Protein AF-A0A7C4BH43-F1 (afdb_monomer)

Radius of gyration: 22.92 Å; Cα contacts (8 Å, |Δi|>4): 529; chains: 1; bounding box: 62×48×66 Å

pLDDT: mean 89.09, std 9.07, range [38.41, 98.44]

Structure (mmCIF, N/CA/C/O backbone):
data_AF-A0A7C4BH43-F1
#
_entry.id   AF-A0A7C4BH43-F1
#
loop_
_atom_site.group_PDB
_atom_site.id
_atom_site.type_symbol
_atom_site.label_atom_id
_atom_site.label_alt_id
_atom_site.label_comp_id
_atom_site.label_asym_id
_atom_site.label_entity_id
_atom_site.label_seq_id
_atom_site.pdbx_PDB_ins_code
_atom_site.Cartn_x
_atom_site.Cartn_y
_atom_site.Cartn_z
_atom_site.occupancy
_atom_site.B_iso_or_equiv
_atom_site.auth_seq_id
_atom_site.auth_comp_id
_atom_site.auth_asym_id
_atom_site.auth_atom_id
_atom_site.pdbx_PDB_model_num
ATOM 1 N N . MET A 1 1 ? 9.074 -9.111 23.668 1.00 59.91 1 MET A N 1
ATOM 2 C CA . MET A 1 1 ? 8.138 -8.086 23.160 1.00 59.91 1 MET A CA 1
ATOM 3 C C . MET A 1 1 ? 8.923 -6.795 23.088 1.00 59.91 1 MET A C 1
ATOM 5 O O . MET A 1 1 ? 9.482 -6.409 24.108 1.00 59.91 1 MET A O 1
ATOM 9 N N . GLY A 1 2 ? 9.066 -6.213 21.897 1.00 84.12 2 GLY A N 1
ATOM 10 C CA . GLY A 1 2 ? 9.765 -4.934 21.728 1.00 84.12 2 GLY A CA 1
ATOM 11 C C . GLY A 1 2 ? 8.942 -3.760 22.270 1.00 84.12 2 GLY A C 1
ATOM 12 O O . GLY A 1 2 ? 7.747 -3.907 22.528 1.00 84.12 2 GLY A O 1
ATOM 13 N N . GLY A 1 3 ? 9.557 -2.582 22.416 1.00 88.56 3 GLY A N 1
ATOM 14 C CA . GLY A 1 3 ? 8.858 -1.373 22.879 1.00 88.56 3 GLY A CA 1
ATOM 15 C C . GLY A 1 3 ? 7.652 -0.996 22.005 1.00 88.56 3 GLY A C 1
ATOM 16 O O . GLY A 1 3 ? 6.616 -0.584 22.524 1.00 88.56 3 GLY A O 1
ATOM 17 N N . LEU A 1 4 ? 7.738 -1.231 20.689 1.00 90.69 4 LEU A N 1
ATOM 18 C CA . LEU A 1 4 ? 6.632 -0.991 19.755 1.00 90.69 4 LEU A CA 1
ATOM 19 C C . LEU A 1 4 ? 5.439 -1.932 19.979 1.00 90.69 4 LEU A C 1
ATOM 21 O O . LEU A 1 4 ? 4.297 -1.485 19.902 1.00 90.69 4 LEU A O 1
ATOM 25 N N . ASP A 1 5 ? 5.675 -3.204 20.320 1.00 91.19 5 ASP A N 1
ATOM 26 C CA . ASP A 1 5 ? 4.595 -4.151 20.640 1.00 91.19 5 ASP A CA 1
ATOM 27 C C . ASP A 1 5 ? 3.803 -3.681 21.872 1.00 91.19 5 ASP A C 1
ATOM 29 O O . ASP A 1 5 ? 2.575 -3.769 21.882 1.00 91.19 5 ASP A O 1
ATOM 33 N N . PHE A 1 6 ? 4.488 -3.142 22.891 1.00 93.25 6 PHE A N 1
ATOM 34 C CA . PHE A 1 6 ? 3.834 -2.568 24.072 1.00 93.25 6 PHE A CA 1
ATOM 35 C C . PHE A 1 6 ? 3.009 -1.329 23.730 1.00 93.25 6 PHE A C 1
ATOM 37 O O . PHE A 1 6 ? 1.886 -1.205 24.214 1.00 93.25 6 PHE A O 1
ATOM 44 N N . ALA A 1 7 ? 3.522 -0.441 22.876 1.00 93.69 7 ALA A N 1
ATOM 45 C CA . ALA A 1 7 ? 2.773 0.731 22.429 1.00 93.69 7 ALA A CA 1
ATOM 46 C C . ALA A 1 7 ? 1.496 0.329 21.668 1.00 93.69 7 ALA A C 1
ATOM 48 O O . ALA A 1 7 ? 0.417 0.849 21.947 1.00 93.69 7 ALA A O 1
ATOM 49 N N . ILE A 1 8 ? 1.595 -0.645 20.758 1.00 93.81 8 ILE A N 1
ATOM 50 C CA . ILE A 1 8 ? 0.455 -1.142 19.974 1.00 93.81 8 ILE A CA 1
ATOM 51 C C . ILE A 1 8 ? -0.574 -1.831 20.878 1.00 93.81 8 ILE A C 1
ATOM 53 O O . ILE A 1 8 ? -1.766 -1.538 20.783 1.00 93.81 8 ILE A O 1
ATOM 57 N N . ALA A 1 9 ? -0.126 -2.704 21.786 1.00 94.81 9 ALA A N 1
ATOM 58 C CA . ALA A 1 9 ? -1.002 -3.345 22.764 1.00 94.81 9 ALA A CA 1
ATOM 59 C C . ALA A 1 9 ? -1.672 -2.314 23.686 1.00 94.81 9 ALA A C 1
ATOM 61 O O . ALA A 1 9 ? -2.867 -2.412 23.955 1.00 94.81 9 ALA A O 1
ATOM 62 N N . GLY A 1 10 ? -0.927 -1.294 24.118 1.00 95.75 10 GLY A N 1
ATOM 63 C CA . GLY A 1 10 ? -1.437 -0.193 24.929 1.00 95.75 10 GLY A CA 1
ATOM 64 C C . GLY A 1 10 ? -2.546 0.587 24.224 1.00 95.75 10 GLY A C 1
ATOM 65 O O . GLY A 1 10 ? -3.597 0.806 24.819 1.00 95.75 10 GLY A O 1
ATOM 66 N N . ILE A 1 11 ? -2.369 0.938 22.945 1.00 94.94 11 ILE A N 1
ATOM 67 C CA . ILE A 1 11 ? -3.416 1.604 22.149 1.00 94.94 11 ILE A CA 1
ATOM 68 C C . ILE A 1 11 ? -4.640 0.706 21.973 1.00 94.94 11 ILE A C 1
ATOM 70 O O . ILE A 1 11 ? -5.772 1.174 22.097 1.00 94.94 11 ILE A O 1
ATOM 74 N N . PHE A 1 12 ? -4.431 -0.584 21.713 1.00 96.19 12 PHE A N 1
ATOM 75 C CA . PHE A 1 12 ? -5.530 -1.534 21.598 1.00 96.19 12 PHE A CA 1
ATOM 76 C C . PHE A 1 12 ? -6.354 -1.604 22.896 1.00 96.19 12 PHE A C 1
ATOM 78 O O . PHE A 1 12 ? -7.575 -1.445 22.861 1.00 96.19 12 PHE A O 1
ATOM 85 N N . LEU A 1 13 ? -5.690 -1.755 24.048 1.00 96.19 13 LEU A N 1
ATOM 86 C CA . LEU A 1 13 ? -6.336 -1.777 25.364 1.00 96.19 13 LEU A CA 1
ATOM 87 C C . LEU A 1 13 ? -7.002 -0.439 25.709 1.00 96.19 13 LEU A C 1
ATOM 89 O O . LEU A 1 13 ? -8.089 -0.430 26.287 1.00 96.19 13 LEU A O 1
ATOM 93 N N . ALA A 1 14 ? -6.400 0.686 25.315 1.00 94.50 14 ALA A N 1
ATOM 94 C CA . ALA A 1 14 ? -7.006 2.004 25.465 1.00 94.50 14 ALA A CA 1
ATOM 95 C C . ALA A 1 14 ? -8.319 2.109 24.675 1.00 94.50 14 ALA A C 1
ATOM 97 O O . ALA A 1 14 ? -9.293 2.639 25.201 1.00 94.50 14 ALA A O 1
ATOM 98 N N . GLY A 1 15 ? -8.392 1.537 23.467 1.00 93.94 15 GLY A N 1
ATOM 99 C CA . GLY A 1 15 ? -9.634 1.449 22.691 1.00 93.94 15 GLY A CA 1
ATOM 100 C C . GLY A 1 15 ? -10.751 0.712 23.437 1.00 93.94 15 GLY A C 1
ATOM 101 O O . GLY A 1 15 ? -11.881 1.199 23.499 1.00 93.94 15 GLY A O 1
ATOM 102 N N . ILE A 1 16 ? -10.425 -0.414 24.080 1.00 94.19 16 ILE A N 1
ATOM 103 C CA . ILE A 1 16 ? -11.374 -1.180 24.907 1.00 94.19 16 ILE A CA 1
ATOM 104 C C . ILE A 1 16 ? -11.831 -0.354 26.112 1.00 94.19 16 ILE A C 1
ATOM 106 O O . ILE A 1 16 ? -13.030 -0.248 26.369 1.00 94.19 16 ILE A O 1
ATOM 110 N N . LEU A 1 17 ? -10.888 0.265 26.830 1.00 94.44 17 LEU A N 1
ATOM 111 C CA . LEU A 1 17 ? -11.183 1.089 28.001 1.00 94.44 17 LEU A CA 1
ATOM 112 C C . LEU A 1 17 ? -12.058 2.296 27.637 1.00 94.44 17 LEU A C 1
ATOM 114 O O . LEU A 1 17 ? -13.040 2.578 28.325 1.00 94.44 17 LEU A O 1
ATOM 118 N N . CYS A 1 18 ? -11.755 2.976 26.528 1.00 90.50 18 CYS A N 1
ATOM 119 C CA . CYS A 1 18 ? -12.595 4.039 25.988 1.00 90.50 18 CYS A CA 1
ATOM 120 C C . CYS A 1 18 ? -14.004 3.524 25.676 1.00 90.50 18 CYS A C 1
ATOM 122 O O . CYS A 1 18 ? -14.974 4.186 26.040 1.00 90.50 18 CYS A O 1
ATOM 124 N N . GLY A 1 19 ? -14.129 2.332 25.087 1.00 90.56 19 GLY A N 1
ATOM 125 C CA . GLY A 1 19 ? -15.422 1.703 24.827 1.00 90.56 19 GLY A CA 1
ATOM 126 C C . GLY A 1 19 ? -16.246 1.456 26.096 1.00 90.56 19 GLY A C 1
ATOM 127 O O . GLY A 1 19 ? -17.428 1.799 26.153 1.00 90.56 19 GLY A O 1
ATOM 128 N N . VAL A 1 20 ? -15.608 0.956 27.161 1.00 90.00 20 VAL A N 1
ATOM 129 C CA . VAL A 1 20 ? -16.242 0.763 28.481 1.00 90.00 20 VAL A CA 1
ATOM 130 C C . VAL A 1 20 ? -16.726 2.092 29.070 1.00 90.00 20 VAL A C 1
ATOM 132 O O . VAL A 1 20 ? -17.839 2.173 29.591 1.00 90.00 20 VAL A O 1
ATOM 135 N N . ILE A 1 21 ? -15.899 3.140 28.997 1.00 89.50 21 ILE A N 1
ATOM 136 C CA . ILE A 1 21 ? -16.206 4.458 29.575 1.00 89.50 21 ILE A CA 1
ATOM 137 C C . ILE A 1 21 ? -17.318 5.162 28.789 1.00 89.50 21 ILE A C 1
ATOM 139 O O . ILE A 1 21 ? -18.159 5.848 29.379 1.00 89.50 21 ILE A O 1
ATOM 143 N N . ARG A 1 22 ? -17.327 5.032 27.459 1.00 85.75 22 ARG A N 1
ATOM 144 C CA . ARG A 1 22 ? -18.231 5.787 26.579 1.00 85.75 22 ARG A CA 1
ATOM 145 C C . ARG A 1 22 ? -19.566 5.099 26.308 1.00 85.75 22 ARG A C 1
ATOM 147 O O . ARG A 1 22 ? -20.509 5.815 25.954 1.00 85.75 22 ARG A O 1
ATOM 154 N N . GLY A 1 23 ? -19.651 3.784 26.514 1.00 88.25 23 GLY A N 1
ATOM 155 C CA . GLY A 1 23 ? -20.832 2.972 26.208 1.00 88.25 23 GLY A CA 1
ATOM 156 C C . GLY A 1 23 ? -20.985 2.690 24.708 1.00 88.25 23 GLY A C 1
ATOM 157 O O . GLY A 1 23 ? -20.155 3.112 23.897 1.00 88.25 23 GLY A O 1
ATOM 158 N N . ILE A 1 24 ? -22.054 1.998 24.311 1.00 88.81 24 ILE A N 1
ATOM 159 C CA . ILE A 1 24 ? -22.327 1.584 22.925 1.00 88.81 24 ILE A CA 1
ATOM 160 C C . ILE A 1 24 ? -22.408 2.799 22.013 1.00 88.81 24 ILE A C 1
ATOM 162 O O . ILE A 1 24 ? -21.636 2.910 21.064 1.00 88.81 24 ILE A O 1
ATOM 166 N N . LEU A 1 25 ? -23.321 3.730 22.311 1.00 86.19 25 LEU A N 1
ATOM 167 C CA . LEU A 1 25 ? -23.598 4.876 21.441 1.00 86.19 25 LEU A CA 1
ATOM 168 C C . LEU A 1 25 ? -22.361 5.758 21.257 1.00 86.19 25 LEU A C 1
ATOM 170 O O . LEU A 1 25 ? -22.046 6.160 20.140 1.00 86.19 25 LEU A O 1
ATOM 174 N N . GLY A 1 26 ? -21.624 6.007 22.344 1.00 87.06 26 GLY A N 1
ATOM 175 C CA . GLY A 1 26 ? -20.375 6.763 22.282 1.00 87.06 26 GLY A CA 1
ATOM 176 C C . GLY A 1 26 ? -19.325 6.067 21.416 1.00 87.06 26 GLY A C 1
ATOM 177 O O . GLY A 1 26 ? -18.670 6.723 20.613 1.00 87.06 26 GLY A O 1
ATOM 178 N N . THR A 1 27 ? -19.216 4.741 21.514 1.00 89.94 27 THR A N 1
ATOM 179 C CA . THR A 1 27 ? -18.249 3.982 20.713 1.00 89.94 27 THR A CA 1
ATOM 180 C C . THR A 1 27 ? -18.651 3.898 19.241 1.00 89.94 27 THR A C 1
ATOM 182 O O . THR A 1 27 ? -17.791 3.999 18.372 1.00 89.94 27 THR A O 1
ATOM 185 N N . ILE A 1 28 ? -19.947 3.778 18.932 1.00 89.69 28 ILE A N 1
ATOM 186 C CA . ILE A 1 28 ? -20.448 3.857 17.550 1.00 89.69 28 ILE A CA 1
ATOM 187 C C . ILE A 1 28 ? -20.088 5.216 16.945 1.00 89.69 28 ILE A C 1
ATOM 189 O O . ILE A 1 28 ? -19.587 5.274 15.822 1.00 89.69 28 ILE A O 1
ATOM 193 N N . PHE A 1 29 ? -20.294 6.306 17.689 1.00 91.06 29 PHE A N 1
ATOM 194 C CA . PHE A 1 29 ? -19.906 7.640 17.236 1.00 91.06 29 PHE A CA 1
ATOM 195 C C . PHE A 1 29 ? -18.402 7.776 17.035 1.00 91.06 29 PHE A C 1
ATOM 197 O O . PHE A 1 29 ? -18.001 8.379 16.045 1.00 91.06 29 PHE A O 1
ATOM 204 N N . ASP A 1 30 ? -17.578 7.170 17.889 1.00 90.38 30 ASP A N 1
ATOM 205 C CA . ASP A 1 30 ? -16.127 7.153 17.692 1.00 90.38 30 ASP A CA 1
ATOM 206 C C . ASP A 1 30 ? -15.732 6.391 16.427 1.00 90.38 30 ASP A C 1
ATOM 208 O O . ASP A 1 30 ? -14.938 6.899 15.640 1.00 90.38 30 ASP A O 1
ATOM 212 N N . VAL A 1 31 ? -16.317 5.217 16.172 1.00 90.38 31 VAL A N 1
ATOM 213 C CA . VAL A 1 31 ? -16.055 4.455 14.941 1.00 90.38 31 VAL A CA 1
ATOM 214 C C . VAL A 1 31 ? -16.452 5.274 13.712 1.00 90.38 31 VAL A C 1
ATOM 216 O O . VAL A 1 31 ? -15.657 5.406 12.781 1.00 90.38 31 VAL A O 1
ATOM 219 N N . ILE A 1 32 ? -17.646 5.875 13.714 1.00 91.62 32 ILE A N 1
ATOM 220 C CA . ILE A 1 32 ? -18.106 6.739 12.618 1.00 91.62 32 ILE A CA 1
ATOM 221 C C . ILE A 1 32 ? -17.156 7.928 12.448 1.00 91.62 32 ILE A C 1
ATOM 223 O O . ILE A 1 32 ? -16.725 8.206 11.332 1.00 91.62 32 ILE A O 1
ATOM 227 N N . ALA A 1 33 ? -16.776 8.600 13.534 1.00 92.50 33 ALA A N 1
ATOM 228 C CA . ALA A 1 33 ? -15.876 9.745 13.495 1.00 92.50 33 ALA A CA 1
ATOM 229 C C . ALA A 1 33 ? -14.475 9.373 12.991 1.00 92.50 33 ALA A C 1
ATOM 231 O O . ALA A 1 33 ? -13.890 10.140 12.228 1.00 92.50 33 ALA A O 1
ATOM 232 N N . ILE A 1 34 ? -13.943 8.202 13.356 1.00 91.12 34 ILE A N 1
ATOM 233 C CA . ILE A 1 34 ? -12.664 7.696 12.839 1.00 91.12 34 ILE A CA 1
ATOM 234 C C . ILE A 1 34 ? -12.767 7.461 11.335 1.00 91.12 34 ILE A C 1
ATOM 236 O O . ILE A 1 34 ? -11.896 7.916 10.596 1.00 91.12 34 ILE A O 1
ATOM 240 N N . LEU A 1 35 ? -13.826 6.788 10.874 1.00 89.44 35 LEU A N 1
ATOM 241 C CA . LEU A 1 35 ? -14.024 6.482 9.456 1.00 89.44 35 LEU A CA 1
ATOM 242 C C . LEU A 1 35 ? -14.232 7.755 8.623 1.00 89.44 35 LEU A C 1
ATOM 244 O O . LEU A 1 35 ? -13.562 7.938 7.606 1.00 89.44 35 LEU A O 1
ATOM 248 N N . CYS A 1 36 ? -15.109 8.659 9.068 1.00 92.00 36 CYS A N 1
ATOM 249 C CA . CYS A 1 36 ? -15.356 9.948 8.421 1.00 92.00 36 CYS A CA 1
ATOM 250 C C . CYS A 1 36 ? -14.115 10.843 8.453 1.00 92.00 36 CYS A C 1
ATOM 252 O O . CYS A 1 36 ? -13.764 11.437 7.434 1.00 92.00 36 CYS A O 1
ATOM 254 N N . GLY A 1 37 ? -13.421 10.904 9.591 1.00 92.00 37 GLY A N 1
ATOM 255 C CA . GLY A 1 37 ? -12.181 11.653 9.751 1.00 92.00 37 GLY A CA 1
ATOM 256 C C . GLY A 1 37 ? -11.088 11.138 8.823 1.00 92.00 37 GLY A C 1
ATOM 257 O O . GLY A 1 37 ? -10.438 11.935 8.156 1.00 92.00 37 GLY A O 1
ATOM 258 N N . LEU A 1 38 ? -10.909 9.817 8.723 1.00 88.69 38 LEU A N 1
ATOM 259 C CA . LEU A 1 38 ? -9.908 9.198 7.849 1.00 88.69 38 LEU A CA 1
ATOM 260 C C . LEU A 1 38 ? -10.237 9.434 6.370 1.00 88.69 38 LEU A C 1
ATOM 262 O O . LEU A 1 38 ? -9.358 9.814 5.594 1.00 88.69 38 LEU A O 1
ATOM 266 N N . ALA A 1 39 ? -11.505 9.258 5.987 1.00 88.38 39 ALA A N 1
ATOM 267 C CA . ALA A 1 39 ? -11.972 9.516 4.630 1.00 88.38 39 ALA A CA 1
ATOM 268 C C . ALA A 1 39 ? -11.773 10.986 4.239 1.00 88.38 39 ALA A C 1
ATOM 270 O O . ALA A 1 39 ? -11.193 11.259 3.194 1.00 88.38 39 ALA A O 1
ATOM 271 N N . ALA A 1 40 ? -12.186 11.935 5.082 1.00 91.94 40 ALA A N 1
ATOM 272 C CA . ALA A 1 40 ? -12.016 13.360 4.820 1.00 91.94 40 ALA A CA 1
ATOM 273 C C . ALA A 1 40 ? -10.532 13.773 4.818 1.00 91.94 40 ALA A C 1
ATOM 275 O O . ALA A 1 40 ? -10.089 14.483 3.912 1.00 91.94 40 ALA A O 1
ATOM 276 N N . ALA A 1 41 ? -9.732 13.269 5.764 1.00 91.12 41 ALA A N 1
ATOM 277 C CA . ALA A 1 41 ? -8.299 13.539 5.825 1.00 91.12 41 ALA A CA 1
ATOM 278 C C . ALA A 1 41 ? -7.570 13.076 4.564 1.00 91.12 41 ALA A C 1
ATOM 280 O O . ALA A 1 41 ? -6.701 13.804 4.097 1.00 91.12 41 ALA A O 1
ATOM 281 N N . ALA A 1 42 ? -7.962 11.941 3.968 1.00 87.38 42 ALA A N 1
ATOM 282 C CA . ALA A 1 42 ? -7.391 11.429 2.718 1.00 87.38 42 ALA A CA 1
ATOM 283 C C . ALA A 1 42 ? -7.528 12.396 1.524 1.00 87.38 42 ALA A C 1
ATOM 285 O O . ALA A 1 42 ? -6.741 12.316 0.581 1.00 87.38 42 ALA A O 1
ATOM 286 N N . PHE A 1 43 ? -8.478 13.334 1.564 1.00 89.12 43 PHE A N 1
ATOM 287 C CA . PHE A 1 43 ? -8.602 14.395 0.560 1.00 89.12 43 PHE A CA 1
ATOM 288 C C . PHE A 1 43 ? -7.941 15.699 1.018 1.00 89.12 43 PHE A C 1
ATOM 290 O O . PHE A 1 43 ? -7.203 16.321 0.254 1.00 89.12 43 PHE A O 1
ATOM 297 N N . VAL A 1 44 ? -8.177 16.100 2.271 1.00 93.12 44 VAL A N 1
ATOM 298 C CA . VAL A 1 44 ? -7.803 17.425 2.790 1.00 93.12 44 VAL A CA 1
ATOM 299 C C . VAL A 1 44 ? -6.292 17.582 2.982 1.00 93.12 44 VAL A C 1
ATOM 301 O O . VAL A 1 44 ? -5.765 18.663 2.720 1.00 93.12 44 VAL A O 1
ATOM 304 N N . TYR A 1 45 ? -5.568 16.522 3.365 1.00 91.88 45 TYR A N 1
ATOM 305 C CA . TYR A 1 45 ? -4.140 16.619 3.712 1.00 91.88 45 TYR A CA 1
ATOM 306 C C . TYR A 1 45 ? -3.244 17.121 2.568 1.00 91.88 45 TYR A C 1
ATOM 308 O O . TYR A 1 45 ? -2.178 17.687 2.809 1.00 91.88 45 TYR A O 1
ATOM 316 N N . ARG A 1 46 ? -3.677 16.954 1.311 1.00 89.81 46 ARG A N 1
ATOM 317 C CA . ARG A 1 46 ? -2.932 17.424 0.134 1.00 89.81 46 ARG A CA 1
ATOM 318 C C . ARG A 1 46 ? -2.849 18.946 0.062 1.00 89.81 46 ARG A C 1
ATOM 320 O O . ARG A 1 46 ? -1.889 19.462 -0.497 1.00 89.81 46 ARG A O 1
ATOM 327 N N . GLY A 1 47 ? -3.825 19.656 0.629 1.00 92.94 47 GLY A N 1
ATOM 328 C CA . GLY A 1 47 ? -3.848 21.118 0.690 1.00 92.94 47 GLY A CA 1
ATOM 329 C C . GLY A 1 47 ? -2.586 21.695 1.340 1.00 92.94 47 GLY A C 1
ATOM 330 O O . GLY A 1 47 ? -1.805 22.343 0.640 1.00 92.94 47 GLY A O 1
ATOM 331 N N . PRO A 1 48 ? -2.333 21.436 2.638 1.00 93.00 48 PRO A N 1
ATOM 332 C CA . PRO A 1 48 ? -1.129 21.925 3.300 1.00 93.00 48 PRO A CA 1
ATOM 333 C C . PRO A 1 48 ? 0.151 21.360 2.672 1.00 93.00 48 PRO A C 1
ATOM 335 O O . PRO A 1 48 ? 1.085 22.123 2.447 1.00 93.00 48 PRO A O 1
ATOM 338 N N . VAL A 1 49 ? 0.192 20.080 2.280 1.00 91.19 49 VAL A N 1
ATOM 339 C CA . VAL A 1 49 ? 1.366 19.502 1.592 1.00 91.19 49 VAL A CA 1
ATOM 340 C C . VAL A 1 49 ? 1.732 20.299 0.334 1.00 91.19 49 VAL A C 1
ATOM 342 O O . VAL A 1 49 ? 2.895 20.642 0.138 1.00 91.19 49 VAL A O 1
ATOM 345 N N . ASN A 1 50 ? 0.749 20.667 -0.491 1.00 92.44 50 ASN A N 1
ATOM 346 C CA . ASN A 1 50 ? 0.983 21.466 -1.694 1.00 92.44 50 ASN A CA 1
ATOM 347 C C . ASN A 1 50 ? 1.484 22.880 -1.382 1.00 92.44 50 ASN A C 1
ATOM 349 O O . ASN A 1 50 ? 2.271 23.424 -2.154 1.00 92.44 50 ASN A O 1
ATOM 353 N N . VAL A 1 51 ? 1.053 23.475 -0.266 1.00 94.19 51 VAL A N 1
ATOM 354 C CA . VAL A 1 51 ? 1.571 24.772 0.193 1.00 94.19 51 VAL A CA 1
ATOM 355 C C . VAL A 1 51 ? 3.047 24.645 0.567 1.00 94.19 51 VAL A C 1
ATOM 357 O O . VAL A 1 51 ? 3.855 25.411 0.057 1.00 94.19 51 VAL A O 1
ATOM 360 N N . PHE A 1 52 ? 3.423 23.649 1.371 1.00 93.50 52 PHE A N 1
ATOM 361 C CA . PHE A 1 52 ? 4.816 23.429 1.786 1.00 93.50 52 PHE A CA 1
ATOM 362 C C . PHE A 1 52 ? 5.742 23.031 0.630 1.00 93.50 52 PHE A C 1
ATOM 364 O O . PHE A 1 52 ? 6.882 23.494 0.573 1.00 93.50 52 PHE A O 1
ATOM 371 N N . ASN A 1 53 ? 5.235 22.270 -0.342 1.00 90.56 53 ASN A N 1
ATOM 372 C CA . ASN A 1 53 ? 5.984 21.935 -1.552 1.00 90.56 53 ASN A CA 1
ATOM 373 C C . ASN A 1 53 ? 6.406 23.191 -2.337 1.00 90.56 53 ASN A C 1
ATOM 375 O O . ASN A 1 53 ? 7.494 23.201 -2.909 1.00 90.56 53 ASN A O 1
ATOM 379 N N . LYS A 1 54 ? 5.609 24.275 -2.323 1.00 93.38 54 LYS A N 1
ATOM 380 C CA . LYS A 1 54 ? 5.999 25.560 -2.943 1.00 93.38 54 LYS A CA 1
ATOM 381 C C . LYS A 1 54 ? 7.202 26.216 -2.258 1.00 93.38 54 LYS A C 1
ATOM 383 O O . LYS A 1 54 ? 7.888 27.012 -2.886 1.00 93.38 54 LYS A O 1
ATOM 388 N N . PHE A 1 55 ? 7.480 25.861 -1.005 1.00 93.31 55 PHE A N 1
ATOM 389 C CA . PHE A 1 55 ? 8.649 26.312 -0.246 1.00 93.31 55 PHE A CA 1
ATOM 390 C C . PHE A 1 55 ? 9.828 25.328 -0.327 1.00 93.31 55 PHE A C 1
ATOM 392 O O . PHE A 1 55 ? 10.740 25.400 0.490 1.00 93.31 55 PHE A O 1
ATOM 399 N N . ASN A 1 56 ? 9.820 24.393 -1.286 1.00 92.19 56 ASN A N 1
ATOM 400 C CA . ASN A 1 56 ? 10.818 23.324 -1.437 1.00 92.19 56 ASN A CA 1
ATOM 401 C C . ASN A 1 56 ? 10.923 22.363 -0.237 1.00 92.19 56 ASN A C 1
ATOM 403 O O . ASN A 1 56 ? 11.869 21.578 -0.150 1.00 92.19 56 ASN A O 1
ATOM 407 N N . ILE A 1 57 ? 9.940 22.364 0.666 1.00 89.88 57 ILE A N 1
ATOM 408 C CA . ILE A 1 57 ? 9.847 21.391 1.755 1.00 89.88 57 ILE A CA 1
ATOM 409 C C . ILE A 1 57 ? 8.973 20.248 1.244 1.00 89.88 57 ILE A C 1
ATOM 411 O O . ILE A 1 57 ? 7.760 20.394 1.133 1.00 89.88 57 ILE A O 1
ATOM 415 N N . SER A 1 58 ? 9.594 19.120 0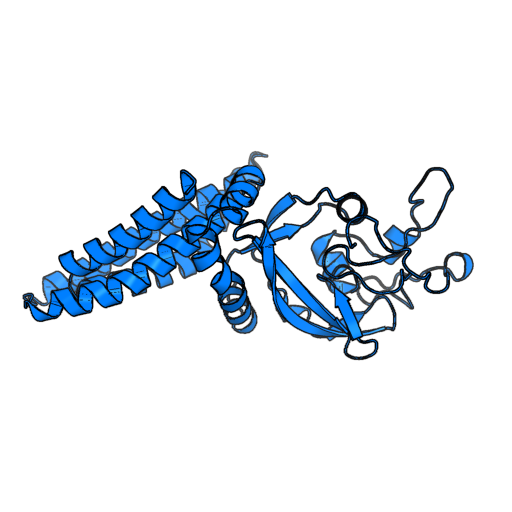.900 1.00 87.50 58 SER A N 1
ATOM 416 C CA . SER A 1 58 ? 8.904 17.942 0.364 1.00 87.50 58 SER A CA 1
ATOM 417 C C . SER A 1 58 ? 9.418 16.652 1.002 1.00 87.50 58 SER A C 1
ATOM 419 O O . SER A 1 58 ? 10.545 16.585 1.496 1.00 87.50 58 SER A O 1
ATOM 421 N N . GLY A 1 59 ? 8.591 15.606 0.997 1.00 83.38 59 GLY A N 1
ATOM 422 C CA . GLY A 1 59 ? 8.988 14.270 1.437 1.00 83.38 59 GLY A CA 1
ATOM 423 C C . GLY A 1 59 ? 7.886 13.505 2.161 1.00 83.38 59 GLY A C 1
ATOM 424 O O . GLY A 1 59 ? 6.936 14.085 2.682 1.00 83.38 59 GLY A O 1
ATOM 425 N N . THR A 1 60 ? 8.055 12.182 2.249 1.00 82.75 60 THR A N 1
ATOM 426 C CA . THR A 1 60 ? 7.083 11.269 2.875 1.00 82.75 60 THR A CA 1
ATOM 427 C C . THR A 1 60 ? 6.762 11.654 4.320 1.00 82.75 60 THR A C 1
ATOM 429 O O . THR A 1 60 ? 5.618 11.541 4.744 1.00 82.75 60 THR A O 1
ATOM 432 N N . GLY A 1 61 ? 7.752 12.142 5.078 1.00 84.44 61 GLY A N 1
ATOM 433 C CA . GLY A 1 61 ? 7.547 12.565 6.467 1.00 84.44 61 GLY A CA 1
ATOM 434 C C . GLY A 1 61 ? 6.573 13.739 6.594 1.00 84.44 61 GLY A C 1
ATOM 435 O O . GLY A 1 61 ? 5.700 13.714 7.457 1.00 84.44 61 GLY A O 1
ATOM 436 N N . LEU A 1 62 ? 6.666 14.722 5.692 1.00 88.38 62 LEU A N 1
ATOM 437 C CA . LEU A 1 62 ? 5.754 15.866 5.643 1.00 88.38 62 LEU A CA 1
ATOM 438 C C . LEU A 1 62 ? 4.326 15.421 5.299 1.00 88.38 62 LEU A C 1
ATOM 440 O O . LEU A 1 62 ? 3.373 15.864 5.937 1.00 88.38 62 LEU A O 1
ATOM 444 N N . GLU A 1 63 ? 4.177 14.531 4.314 1.00 88.25 63 GLU A N 1
ATOM 445 C CA . GLU A 1 63 ? 2.869 13.993 3.923 1.00 88.25 63 GLU A CA 1
ATOM 446 C C . GLU A 1 63 ? 2.188 13.250 5.072 1.00 88.25 63 GLU A C 1
ATOM 448 O O . GLU A 1 63 ? 1.013 13.484 5.348 1.00 88.25 63 GLU A O 1
ATOM 453 N N . VAL A 1 64 ? 2.936 12.390 5.769 1.00 86.75 64 VAL A N 1
ATOM 454 C CA . VAL A 1 64 ? 2.436 11.622 6.916 1.00 86.75 64 VAL A CA 1
ATOM 455 C C . VAL A 1 64 ? 2.072 12.546 8.073 1.00 86.75 64 VAL A C 1
ATOM 457 O O . VAL A 1 64 ? 1.006 12.384 8.663 1.00 86.75 64 VAL A O 1
ATOM 460 N N . PHE A 1 65 ? 2.915 13.539 8.369 1.00 89.88 65 PHE A N 1
ATOM 461 C CA . PHE A 1 65 ? 2.658 14.523 9.418 1.00 89.88 65 PHE A CA 1
ATOM 462 C C . PHE A 1 65 ? 1.347 15.283 9.177 1.00 89.88 65 PHE A C 1
ATOM 464 O O . PHE A 1 65 ? 0.478 15.308 10.050 1.00 89.88 65 PHE A O 1
ATOM 471 N N . TRP A 1 66 ? 1.160 15.851 7.982 1.00 92.81 66 TRP A N 1
ATOM 472 C CA . TRP A 1 66 ? -0.062 16.594 7.661 1.00 92.81 66 TRP A CA 1
ATOM 473 C C . TRP A 1 66 ? -1.289 15.696 7.551 1.00 92.81 66 TRP A C 1
ATOM 475 O O . TRP A 1 66 ? -2.367 16.097 7.986 1.00 92.81 66 TRP A O 1
ATOM 485 N N . PHE A 1 67 ? -1.142 14.476 7.028 1.00 90.19 67 PHE A N 1
ATOM 486 C CA . PHE A 1 67 ? -2.227 13.498 7.033 1.00 90.19 67 PHE A CA 1
ATOM 487 C C . PHE A 1 67 ? -2.700 13.197 8.458 1.00 90.19 67 PHE A C 1
ATOM 489 O O . PHE A 1 67 ? -3.900 13.260 8.726 1.00 90.19 67 PHE A O 1
ATOM 496 N N . LEU A 1 68 ? -1.767 12.945 9.381 1.00 89.12 68 LEU A N 1
ATOM 497 C CA . LEU A 1 68 ? -2.072 12.690 10.786 1.00 89.12 68 LEU A CA 1
ATOM 498 C C . LEU A 1 68 ? -2.742 13.879 11.464 1.00 89.12 68 LEU A C 1
ATOM 500 O O . LEU A 1 68 ? -3.744 13.704 12.154 1.00 89.12 68 LEU A O 1
ATOM 504 N N . LEU A 1 69 ? -2.212 15.083 11.250 1.00 92.19 69 LEU A N 1
ATOM 505 C CA . LEU A 1 69 ? -2.759 16.291 11.851 1.00 92.19 69 LEU A CA 1
ATOM 506 C C . LEU A 1 69 ? -4.186 16.565 11.354 1.00 92.19 69 LEU A C 1
ATOM 508 O O . LEU A 1 69 ? -5.077 16.821 12.163 1.00 92.19 69 LEU A O 1
ATOM 512 N N . CYS A 1 70 ? -4.427 16.450 10.042 1.00 93.31 70 CYS A N 1
ATOM 513 C CA . CYS A 1 70 ? -5.767 16.576 9.468 1.00 93.31 70 CYS A CA 1
ATOM 514 C C . CYS A 1 70 ? -6.714 15.493 9.995 1.00 93.31 70 CYS A C 1
ATOM 516 O O . CYS A 1 70 ? -7.848 15.803 10.351 1.00 93.31 70 CYS A O 1
ATOM 518 N N . TRP A 1 71 ? -6.262 14.238 10.066 1.00 92.50 71 TRP A N 1
ATOM 519 C CA . TRP A 1 71 ? -7.066 13.135 10.587 1.00 92.50 71 TRP A CA 1
ATOM 520 C C . TRP A 1 71 ? -7.466 13.352 12.044 1.00 92.50 71 TRP A C 1
ATOM 522 O O . TRP A 1 71 ? -8.651 13.258 12.351 1.00 92.50 71 TRP A O 1
ATOM 532 N N . LEU A 1 72 ? -6.520 13.712 12.917 1.00 91.06 72 LEU A N 1
ATOM 533 C CA . LEU A 1 72 ? -6.796 13.995 14.326 1.00 91.06 72 LEU A CA 1
ATOM 534 C C . LEU A 1 72 ? -7.763 15.174 14.481 1.00 91.06 72 LEU A C 1
ATOM 536 O O . LEU A 1 72 ? -8.752 15.056 15.202 1.00 91.06 72 LEU A O 1
ATOM 540 N N . ALA A 1 73 ? -7.524 16.282 13.773 1.00 93.56 73 ALA A N 1
ATOM 541 C CA . ALA A 1 73 ? -8.392 17.457 13.833 1.00 93.56 73 ALA A CA 1
ATOM 542 C C . ALA A 1 73 ? -9.831 17.136 13.390 1.00 93.56 73 ALA A C 1
ATOM 544 O O . ALA A 1 73 ? -10.790 17.502 14.071 1.00 93.56 73 ALA A O 1
ATOM 545 N N . LEU A 1 74 ? -9.988 16.406 12.282 1.00 94.31 74 LEU A N 1
ATOM 546 C CA . LEU A 1 74 ? -11.298 16.008 11.764 1.00 94.31 74 LEU A CA 1
ATOM 547 C C . LEU A 1 74 ? -11.978 14.975 12.665 1.00 94.31 74 LEU A C 1
ATOM 549 O O . LEU A 1 74 ? -13.174 15.092 12.914 1.00 94.31 74 LEU A O 1
ATOM 553 N N . TYR A 1 75 ? -11.231 14.006 13.199 1.00 92.69 75 TYR A N 1
ATOM 554 C CA . TYR A 1 75 ? -11.733 13.040 14.175 1.00 92.69 75 TYR A CA 1
ATOM 555 C C . TYR A 1 75 ? -12.311 13.747 15.407 1.00 92.69 75 TYR A C 1
ATOM 557 O O . TYR A 1 75 ? -13.479 13.536 15.733 1.00 92.69 75 TYR A O 1
ATOM 565 N N . PHE A 1 76 ? -11.549 14.640 16.050 1.00 91.62 76 PHE A N 1
ATOM 566 C CA . PHE A 1 76 ? -12.037 15.390 17.213 1.00 91.62 76 PHE A CA 1
ATOM 567 C C . PHE A 1 76 ? -13.214 16.305 16.864 1.00 91.62 76 PHE A C 1
ATOM 569 O O . PHE A 1 76 ? -14.142 16.432 17.666 1.00 91.62 76 PHE A O 1
ATOM 576 N N . GLY A 1 77 ? -13.218 16.895 15.665 1.00 92.25 77 GLY A N 1
ATOM 577 C CA . GLY A 1 77 ? -14.347 17.668 15.148 1.00 92.25 77 GLY A CA 1
ATOM 578 C C . GLY A 1 77 ? -15.628 16.835 15.032 1.00 92.25 77 GLY A C 1
ATOM 579 O O . GLY A 1 77 ? -16.664 17.226 15.570 1.00 92.25 77 GLY A O 1
ATOM 580 N N . PHE A 1 78 ? -15.557 15.658 14.401 1.00 92.56 78 PHE A N 1
ATOM 581 C CA . PHE A 1 78 ? -16.699 14.749 14.266 1.00 92.56 78 PHE A CA 1
ATOM 582 C C . PHE A 1 78 ? -17.167 14.201 15.614 1.00 92.56 78 PHE A C 1
ATOM 584 O O . PHE A 1 78 ? -18.368 14.205 15.877 1.00 92.56 78 PHE A O 1
ATOM 591 N N . VAL A 1 79 ? -16.248 13.788 16.493 1.00 89.69 79 VAL A N 1
ATOM 592 C CA . VAL A 1 79 ? -16.601 13.327 17.844 1.00 89.69 79 VAL A CA 1
ATOM 593 C C . VAL A 1 79 ? -17.320 14.429 18.620 1.00 89.69 79 VAL A C 1
ATOM 595 O O . VAL A 1 79 ? -18.373 14.176 19.199 1.00 89.69 79 VAL A O 1
ATOM 598 N N . SER A 1 80 ? -16.798 15.658 18.602 1.00 88.81 80 SER A N 1
ATOM 599 C CA . SER A 1 80 ? -17.414 16.793 19.302 1.00 88.81 80 SER A CA 1
ATOM 600 C C . SER A 1 80 ? -18.806 17.113 18.755 1.00 88.81 80 SER A C 1
ATOM 602 O O . SER A 1 80 ? -19.730 17.357 19.531 1.00 88.81 80 SER A O 1
ATOM 604 N N . LEU A 1 81 ? -18.982 17.060 17.431 1.00 91.12 81 LEU A N 1
ATOM 605 C CA . LEU A 1 81 ? -20.273 17.270 16.776 1.00 91.12 81 LEU A CA 1
ATOM 606 C C . LEU A 1 81 ? -21.294 16.189 17.163 1.00 91.12 81 LEU A C 1
ATOM 608 O O . LEU A 1 81 ? -22.420 16.512 17.542 1.00 91.12 81 LEU A O 1
ATOM 612 N N . LEU A 1 82 ? -20.906 14.913 17.101 1.00 88.62 82 LEU A N 1
ATOM 613 C CA . LEU A 1 82 ? -21.781 13.790 17.449 1.00 88.62 82 LEU A CA 1
ATOM 614 C C . LEU A 1 82 ? -22.134 13.789 18.943 1.00 88.62 82 LEU A C 1
ATOM 616 O O . LEU A 1 82 ? -23.287 13.556 19.307 1.00 88.62 82 LEU A O 1
ATOM 620 N N . GLU A 1 83 ? -21.184 14.129 19.814 1.00 85.69 83 GLU A N 1
ATOM 621 C CA . GLU A 1 83 ? -21.433 14.280 21.249 1.00 85.69 83 GLU A CA 1
ATOM 622 C C . GLU A 1 83 ? -22.361 15.458 21.564 1.00 85.69 83 GLU A C 1
ATOM 624 O O . GLU A 1 83 ? -23.225 15.340 22.435 1.00 85.69 83 GLU A O 1
ATOM 629 N N . LEU A 1 84 ? -22.251 16.574 20.837 1.00 88.31 84 LEU A N 1
ATOM 630 C CA . LEU A 1 84 ? -23.183 17.695 20.966 1.00 88.31 84 LEU A CA 1
ATOM 631 C C . LEU A 1 84 ? -24.615 17.270 20.607 1.00 88.31 84 LEU A C 1
ATOM 633 O O . LEU A 1 84 ? -25.559 17.616 21.319 1.00 88.31 84 LEU A O 1
ATOM 637 N N . ILE A 1 85 ? -24.778 16.489 19.533 1.00 87.31 85 ILE A N 1
ATOM 638 C CA . ILE A 1 85 ? -26.077 15.939 19.118 1.00 87.31 85 ILE A CA 1
ATOM 639 C C . ILE A 1 85 ? -26.621 14.984 20.186 1.00 87.31 85 ILE A C 1
ATOM 641 O O . ILE A 1 85 ? -27.800 15.067 20.530 1.00 87.31 85 ILE A O 1
ATOM 645 N N . ARG A 1 86 ? -25.767 14.122 20.753 1.00 83.94 86 ARG A N 1
ATOM 646 C CA . ARG A 1 86 ? -26.154 13.188 21.819 1.00 83.94 86 ARG A CA 1
ATOM 647 C C . ARG A 1 86 ? -26.634 13.913 23.069 1.00 83.94 86 ARG A C 1
ATOM 649 O O . ARG A 1 86 ? -27.706 13.603 23.578 1.00 83.94 86 ARG A O 1
ATOM 656 N N . ARG A 1 87 ? -25.871 14.905 23.545 1.00 84.12 87 ARG A N 1
ATOM 657 C CA . ARG A 1 87 ? -26.221 15.681 24.748 1.00 84.12 87 ARG A CA 1
ATOM 658 C C . ARG A 1 87 ? -27.580 16.365 24.618 1.00 84.12 87 ARG A C 1
ATOM 660 O O . ARG A 1 87 ? -28.293 16.468 25.606 1.00 84.12 87 ARG A O 1
ATOM 667 N N . ARG A 1 88 ? -27.967 16.780 23.406 1.00 87.06 88 ARG A N 1
ATOM 668 C CA . ARG A 1 88 ? -29.297 17.354 23.147 1.00 87.06 88 ARG A CA 1
ATOM 669 C C . ARG A 1 88 ? -30.448 16.348 23.258 1.00 87.06 88 ARG A C 1
ATOM 671 O O . ARG A 1 88 ? -31.576 16.786 23.438 1.00 87.06 88 ARG A O 1
ATOM 678 N N . ARG A 1 89 ? -30.199 15.038 23.138 1.00 84.12 89 ARG A N 1
ATOM 679 C CA . ARG A 1 89 ? -31.242 13.996 23.210 1.00 84.12 89 ARG A CA 1
ATOM 680 C C . ARG A 1 89 ? -31.499 13.449 24.617 1.00 84.12 89 ARG A C 1
ATOM 682 O O . ARG A 1 89 ? -32.488 12.752 24.787 1.00 84.12 89 ARG A O 1
ATOM 689 N N . GLY A 1 90 ? -30.662 13.774 25.607 1.00 76.56 90 GLY A N 1
ATOM 690 C CA . GLY A 1 90 ? -30.903 13.402 27.009 1.00 76.56 90 GLY A CA 1
ATOM 691 C C . GLY A 1 90 ? -30.871 11.895 27.302 1.00 76.56 90 GLY A C 1
ATOM 692 O O . GLY A 1 90 ? -31.560 11.445 28.208 1.00 76.56 90 GLY A O 1
ATOM 693 N N . GLU A 1 91 ? -30.114 11.105 26.535 1.00 72.88 91 GLU A N 1
ATOM 694 C CA . GLU A 1 91 ? -29.995 9.654 26.756 1.00 72.88 91 GLU A CA 1
ATOM 695 C C . GLU A 1 91 ? -29.054 9.320 27.927 1.00 72.88 91 GLU A C 1
ATOM 697 O O . GLU A 1 91 ? -27.848 9.589 27.866 1.00 72.88 91 GLU A O 1
ATOM 702 N N . ASP A 1 92 ? -29.604 8.681 28.964 1.00 66.81 92 ASP A N 1
ATOM 703 C CA . ASP A 1 92 ? -28.863 8.144 30.110 1.00 66.81 92 ASP A CA 1
ATOM 704 C C . ASP A 1 92 ? -28.290 6.740 29.839 1.00 66.81 92 ASP A C 1
ATOM 706 O O . ASP A 1 92 ? -28.824 5.949 29.060 1.00 66.81 92 ASP A O 1
ATOM 710 N N . ARG A 1 93 ? -27.168 6.414 30.497 1.00 64.12 93 ARG A N 1
ATOM 711 C CA . ARG A 1 93 ? -26.392 5.182 30.253 1.00 64.12 93 ARG A CA 1
ATOM 712 C C . ARG A 1 93 ? -26.772 4.059 31.218 1.00 64.12 93 ARG A C 1
ATOM 714 O O . ARG A 1 93 ? -26.760 4.256 32.431 1.00 64.12 93 ARG A O 1
ATOM 721 N N . THR A 1 94 ? -26.992 2.851 30.700 1.00 72.81 94 THR A N 1
ATOM 722 C CA . THR A 1 94 ? -27.254 1.640 31.504 1.00 72.81 94 THR A CA 1
ATOM 723 C C . THR A 1 94 ? -25.995 0.767 31.652 1.00 72.81 94 THR A C 1
ATOM 725 O O . THR A 1 94 ? -25.030 0.911 30.915 1.00 72.81 94 THR A O 1
ATOM 728 N N . VAL A 1 95 ? -25.944 -0.151 32.623 1.00 71.06 95 VAL A N 1
ATOM 729 C CA . VAL A 1 95 ? -24.792 -1.065 32.821 1.00 71.06 95 VAL A CA 1
ATOM 730 C C . VAL A 1 95 ? -24.499 -1.997 31.621 1.00 71.06 95 VAL A C 1
ATOM 732 O O . VAL A 1 95 ? -23.322 -2.105 31.264 1.00 71.06 95 VAL A O 1
ATOM 735 N N . PRO A 1 96 ? -25.485 -2.640 30.951 1.00 79.50 96 PRO A N 1
ATOM 736 C CA . PRO A 1 96 ? -25.214 -3.465 29.762 1.00 79.50 96 PRO A CA 1
ATOM 737 C C . PRO A 1 96 ? -24.587 -2.680 28.596 1.00 79.50 96 PRO A C 1
ATOM 739 O O . PRO A 1 96 ? -23.842 -3.254 27.800 1.00 79.50 96 PRO A O 1
ATOM 742 N N . ASP A 1 97 ? -24.790 -1.360 28.553 1.00 81.50 97 ASP A N 1
ATOM 743 C CA . ASP A 1 97 ? -24.153 -0.441 27.601 1.00 81.50 97 ASP A CA 1
ATOM 744 C C . ASP A 1 97 ? -22.614 -0.495 27.674 1.00 81.50 97 ASP A C 1
ATOM 746 O O . ASP A 1 97 ? -21.914 -0.349 26.674 1.00 81.50 97 ASP A O 1
ATOM 750 N N . ARG A 1 98 ? -22.047 -0.765 28.856 1.00 83.88 98 ARG A N 1
ATOM 751 C CA . ARG A 1 98 ? -20.587 -0.796 29.046 1.00 83.88 98 ARG A CA 1
ATOM 752 C C . ARG A 1 98 ? -19.941 -2.056 28.481 1.00 83.88 98 ARG A C 1
ATOM 754 O O . ARG A 1 98 ? -18.852 -1.975 27.920 1.00 83.88 98 ARG A O 1
ATOM 761 N N . ALA A 1 99 ? -20.597 -3.210 28.614 1.00 83.81 99 ALA A N 1
ATOM 762 C CA . ALA A 1 99 ? -20.065 -4.483 28.125 1.00 83.81 99 ALA A CA 1
ATOM 763 C C . ALA A 1 99 ? -20.037 -4.524 26.590 1.00 83.81 99 ALA A C 1
ATOM 765 O O . ALA A 1 99 ? -19.024 -4.876 25.987 1.00 83.81 99 ALA A O 1
ATOM 766 N N . VAL A 1 100 ? -21.123 -4.087 25.948 1.00 86.38 100 VAL A N 1
ATOM 767 C CA . VAL A 1 100 ? -21.178 -3.973 24.483 1.00 86.38 100 VAL A CA 1
ATOM 768 C C . VAL A 1 100 ? -20.290 -2.818 23.997 1.00 86.38 100 VAL A C 1
ATOM 770 O O . VAL A 1 100 ? -19.621 -2.951 22.973 1.00 86.38 100 VAL A O 1
ATOM 773 N N . GLY A 1 101 ? -20.191 -1.727 24.767 1.00 84.06 101 GLY A N 1
ATOM 774 C CA . GLY A 1 101 ? -19.208 -0.665 24.546 1.00 84.06 101 GLY A CA 1
ATOM 775 C C . GLY A 1 101 ? -17.769 -1.189 24.515 1.00 84.06 101 GLY A C 1
ATOM 776 O O . GLY A 1 101 ? -17.019 -0.832 23.615 1.00 84.06 101 GLY A O 1
ATOM 777 N N . ALA A 1 102 ? -17.393 -2.106 25.414 1.00 89.19 102 ALA A N 1
ATOM 778 C CA . ALA A 1 102 ? -16.078 -2.755 25.405 1.00 89.19 102 ALA A CA 1
ATOM 779 C C . ALA A 1 102 ? -15.830 -3.557 24.116 1.00 89.19 102 ALA A C 1
ATOM 781 O O . ALA A 1 102 ? -14.765 -3.438 23.512 1.00 89.19 102 ALA A O 1
ATOM 782 N N . ALA A 1 103 ? -16.824 -4.334 23.667 1.00 89.25 103 ALA A N 1
ATOM 783 C CA . ALA A 1 103 ? -16.733 -5.120 22.436 1.00 89.25 103 ALA A CA 1
ATOM 784 C C . ALA A 1 103 ? -16.561 -4.231 21.192 1.00 89.25 103 ALA A C 1
ATOM 786 O O . ALA A 1 103 ? -15.734 -4.522 20.328 1.00 89.25 103 ALA A O 1
ATOM 787 N N . LEU A 1 104 ? -17.284 -3.111 21.118 1.00 89.50 104 LEU A N 1
ATOM 788 C CA . LEU A 1 104 ? -17.075 -2.104 20.073 1.00 89.50 104 LEU A CA 1
ATOM 789 C C . LEU A 1 104 ? -15.728 -1.384 20.237 1.00 89.50 104 LEU A C 1
ATOM 791 O O . LEU A 1 104 ? -15.068 -1.070 19.248 1.00 89.50 104 LEU A O 1
ATOM 795 N N . GLY A 1 105 ? -15.281 -1.183 21.476 1.00 89.88 105 GLY A N 1
ATOM 796 C CA . GLY A 1 105 ? -13.976 -0.623 21.810 1.00 89.88 105 GLY A CA 1
ATOM 797 C C . GLY A 1 105 ? -12.827 -1.483 21.288 1.00 89.88 105 GLY A C 1
ATOM 798 O O . GLY A 1 105 ? -11.825 -0.934 20.835 1.00 89.88 105 GLY A O 1
ATOM 799 N N . CYS A 1 106 ? -12.992 -2.812 21.236 1.00 92.94 106 CYS A N 1
ATOM 800 C CA . CYS A 1 106 ? -12.054 -3.701 20.548 1.00 92.94 106 CYS A CA 1
ATOM 801 C C . CYS A 1 106 ? -11.925 -3.334 19.065 1.00 92.94 106 CYS A C 1
ATOM 803 O O . CYS A 1 106 ? -10.809 -3.251 18.564 1.00 92.94 106 CYS A O 1
ATOM 805 N N . VAL A 1 107 ? -13.037 -3.080 18.363 1.00 91.31 107 VAL A N 1
ATOM 806 C CA . VAL A 1 107 ? -13.016 -2.691 16.939 1.00 91.31 107 VAL A CA 1
ATOM 807 C C . VAL A 1 107 ? -12.259 -1.375 16.759 1.00 91.31 107 VAL A C 1
ATOM 809 O O . VAL A 1 107 ? -11.358 -1.293 15.924 1.00 91.31 107 VAL A O 1
ATOM 812 N N . THR A 1 108 ? -12.560 -0.374 17.587 1.00 90.44 108 THR A N 1
ATOM 813 C CA . THR A 1 108 ? -11.837 0.906 17.611 1.00 90.44 108 THR A CA 1
ATOM 814 C C . THR A 1 108 ? -10.346 0.705 17.883 1.00 90.44 108 THR A C 1
ATOM 816 O O . THR A 1 108 ? -9.506 1.247 17.166 1.00 90.44 108 THR A O 1
ATOM 819 N N . GLY A 1 109 ? -10.008 -0.127 18.869 1.00 93.50 109 GLY A N 1
ATOM 820 C CA . GLY A 1 109 ? -8.637 -0.486 19.212 1.00 93.50 109 GLY A CA 1
ATOM 821 C C . GLY A 1 109 ? -7.900 -1.143 18.047 1.00 93.50 109 GLY A C 1
ATOM 822 O O . GLY A 1 109 ? -6.768 -0.761 17.772 1.00 93.50 109 GLY A O 1
ATOM 823 N N . VAL A 1 110 ? -8.537 -2.073 17.319 1.00 93.38 110 VAL A N 1
ATOM 824 C CA . VAL A 1 110 ? -7.959 -2.691 16.110 1.00 93.38 110 VAL A CA 1
ATOM 825 C C . VAL A 1 110 ? -7.683 -1.634 15.049 1.00 93.38 110 VAL A C 1
ATOM 827 O O . VAL A 1 110 ? -6.584 -1.604 14.506 1.00 93.38 110 VAL A O 1
ATOM 830 N N . ILE A 1 111 ? -8.644 -0.749 14.768 1.00 91.12 111 ILE A N 1
ATOM 831 C CA . ILE A 1 111 ? -8.479 0.295 13.747 1.00 91.12 111 ILE A CA 1
ATOM 832 C C . ILE A 1 111 ? -7.305 1.214 14.103 1.00 91.12 111 ILE A C 1
ATOM 834 O O . ILE A 1 111 ? -6.444 1.461 13.258 1.00 91.12 111 ILE A O 1
ATOM 838 N N . LEU A 1 112 ? -7.238 1.686 15.351 1.00 91.31 112 LEU A N 1
ATOM 839 C CA . LEU A 1 112 ? -6.171 2.573 15.817 1.00 91.31 112 LEU A CA 1
ATOM 840 C C . LEU A 1 112 ? -4.806 1.871 15.850 1.00 91.31 112 LEU A C 1
ATOM 842 O O . LEU A 1 112 ? -3.815 2.449 15.407 1.00 91.31 112 LEU A O 1
ATOM 846 N N . ALA A 1 113 ? -4.750 0.622 16.315 1.00 94.12 113 ALA A N 1
ATOM 847 C CA . ALA A 1 113 ? -3.531 -0.183 16.329 1.00 94.12 113 ALA A CA 1
ATOM 848 C C . ALA A 1 113 ? -3.016 -0.457 14.908 1.00 94.12 113 ALA A C 1
ATOM 850 O O . ALA A 1 113 ? -1.837 -0.245 14.628 1.00 94.12 113 ALA A O 1
ATOM 851 N N . SER A 1 114 ? -3.892 -0.857 13.979 1.00 92.25 114 SER A N 1
ATOM 852 C CA . SER A 1 114 ? -3.537 -1.048 12.569 1.00 92.25 114 SER A CA 1
ATOM 853 C C . SER A 1 114 ? -3.082 0.257 11.913 1.00 92.25 114 SER A C 1
ATOM 855 O O . SER A 1 114 ? -2.092 0.249 11.184 1.00 92.25 114 SER A O 1
ATOM 857 N N . ALA A 1 115 ? -3.748 1.383 12.192 1.00 89.12 115 ALA A N 1
ATOM 858 C CA . ALA A 1 115 ? -3.319 2.693 11.708 1.00 89.12 115 ALA A CA 1
ATOM 859 C C . ALA A 1 115 ? -1.923 3.052 12.238 1.00 89.12 115 ALA A C 1
ATOM 861 O O . ALA A 1 115 ? -1.061 3.446 11.453 1.00 89.12 115 ALA A O 1
ATOM 862 N N . LEU A 1 116 ? -1.658 2.839 13.534 1.00 91.00 116 LEU A N 1
ATOM 863 C CA . LEU A 1 116 ? -0.333 3.052 14.116 1.00 91.00 116 LEU A CA 1
ATOM 864 C C . LEU A 1 116 ? 0.728 2.181 13.429 1.00 91.00 116 LEU A C 1
ATOM 866 O O . LEU A 1 116 ? 1.787 2.691 13.075 1.00 91.00 116 LEU A O 1
ATOM 870 N N . VAL A 1 117 ? 0.445 0.897 13.194 1.00 92.69 117 VAL A N 1
ATOM 871 C CA . VAL A 1 117 ? 1.366 -0.011 12.489 1.00 92.69 117 VAL A CA 1
ATOM 872 C C . VAL A 1 117 ? 1.709 0.522 11.096 1.00 92.69 117 VAL A C 1
ATOM 874 O O . VAL A 1 117 ? 2.887 0.570 10.740 1.00 92.69 117 VAL A O 1
ATOM 877 N N . VAL A 1 118 ? 0.720 0.982 10.320 1.00 90.75 118 VAL A N 1
ATOM 878 C CA . VAL A 1 118 ? 0.963 1.604 9.003 1.00 90.75 118 VAL A CA 1
ATOM 879 C C . VAL A 1 118 ? 1.865 2.834 9.136 1.00 90.75 118 VAL A C 1
ATOM 881 O O . VAL A 1 118 ? 2.839 2.960 8.398 1.00 90.75 118 VAL A O 1
ATOM 884 N N . LEU A 1 119 ? 1.576 3.723 10.087 1.00 87.81 119 LEU A N 1
ATOM 885 C CA . LEU A 1 119 ? 2.307 4.980 10.276 1.00 87.81 119 LEU A CA 1
ATOM 886 C C . LEU A 1 119 ? 3.755 4.763 10.711 1.00 87.81 119 LEU A C 1
ATOM 888 O O . LEU A 1 119 ? 4.669 5.357 10.145 1.00 87.81 119 LEU A O 1
ATOM 892 N N . LEU A 1 120 ? 3.974 3.884 11.685 1.00 90.12 120 LEU A N 1
ATOM 893 C CA . LEU A 1 120 ? 5.310 3.531 12.152 1.00 90.12 120 LEU A CA 1
ATOM 894 C C . LEU A 1 120 ? 6.133 2.872 11.041 1.00 90.12 120 LEU A C 1
ATOM 896 O O . LEU A 1 120 ? 7.343 3.060 10.975 1.00 90.12 120 LEU A O 1
ATOM 900 N N . SER A 1 121 ? 5.482 2.185 10.101 1.00 90.62 121 SER A N 1
ATOM 901 C CA . SER A 1 121 ? 6.167 1.544 8.975 1.00 90.62 121 SER A CA 1
ATOM 902 C C . SER A 1 121 ? 6.749 2.521 7.957 1.00 90.62 121 SER A C 1
ATOM 904 O O . SER A 1 121 ? 7.483 2.091 7.075 1.00 90.62 121 SER A O 1
ATOM 906 N N . VAL A 1 122 ? 6.461 3.824 8.063 1.00 86.81 122 VAL A N 1
ATOM 907 C CA . VAL A 1 122 ? 7.040 4.868 7.200 1.00 86.81 122 VAL A CA 1
ATOM 908 C C . VAL A 1 122 ? 8.564 4.936 7.346 1.00 86.81 122 VAL A C 1
ATOM 910 O O . VAL A 1 122 ? 9.262 5.221 6.371 1.00 86.81 122 VAL A O 1
ATOM 913 N N . SER A 1 123 ? 9.092 4.646 8.539 1.00 87.00 123 SER A N 1
ATOM 914 C CA . SER A 1 123 ? 10.530 4.490 8.762 1.00 87.00 123 SER A CA 1
ATOM 915 C C . SER A 1 123 ? 10.943 3.041 8.533 1.00 87.00 123 SER A C 1
ATOM 917 O O . SER A 1 123 ? 10.330 2.124 9.073 1.00 87.00 123 SER A O 1
ATOM 919 N N . LYS A 1 124 ? 12.023 2.824 7.773 1.00 84.06 124 LYS A N 1
ATOM 920 C CA . LYS A 1 124 ? 12.542 1.474 7.511 1.00 84.06 124 LYS A CA 1
ATOM 921 C C . LYS A 1 124 ? 12.934 0.756 8.808 1.00 84.06 124 LYS A C 1
ATOM 923 O O . LYS A 1 124 ? 12.577 -0.402 8.964 1.00 84.06 124 LYS A O 1
ATOM 928 N N . GLN A 1 125 ? 13.607 1.450 9.727 1.00 88.88 125 GLN A N 1
ATOM 929 C CA . GLN A 1 125 ? 14.033 0.879 11.009 1.00 88.88 125 GLN A CA 1
ATOM 930 C C . GLN A 1 125 ? 12.828 0.419 11.838 1.00 88.88 125 GLN A C 1
ATOM 932 O O . GLN A 1 125 ? 12.763 -0.724 12.272 1.00 88.88 125 GLN A O 1
ATOM 937 N N . SER A 1 126 ? 11.820 1.280 11.977 1.00 88.94 126 SER A N 1
ATOM 938 C CA . SER A 1 126 ? 10.590 0.934 12.690 1.00 88.94 126 SER A CA 1
ATOM 939 C C . SER A 1 126 ? 9.817 -0.187 11.988 1.00 88.94 126 SER A C 1
ATOM 941 O O . SER A 1 126 ? 9.232 -1.029 12.655 1.00 88.94 126 SER A O 1
ATOM 943 N N . ALA A 1 127 ? 9.830 -0.247 10.653 1.00 89.12 127 ALA A N 1
ATOM 944 C CA . ALA A 1 127 ? 9.209 -1.338 9.905 1.00 89.12 127 ALA A CA 1
ATOM 945 C C . ALA A 1 127 ? 9.908 -2.694 10.131 1.00 89.12 127 ALA A C 1
ATOM 947 O O . ALA A 1 127 ? 9.225 -3.717 10.165 1.00 89.12 127 ALA A O 1
ATOM 948 N N . GLU A 1 128 ? 11.236 -2.709 10.289 1.00 90.12 128 GLU A N 1
ATOM 949 C CA . GLU A 1 128 ? 12.010 -3.907 10.655 1.00 90.12 128 GLU A CA 1
ATOM 950 C C . GLU A 1 128 ? 11.663 -4.358 12.080 1.00 90.12 128 GLU A C 1
ATOM 952 O O . GLU A 1 128 ? 11.265 -5.505 12.270 1.00 90.12 128 GLU A O 1
ATOM 957 N N . GLU A 1 129 ? 11.658 -3.438 13.050 1.00 90.75 129 GLU A N 1
ATOM 958 C CA . GLU A 1 129 ? 11.254 -3.734 14.435 1.00 90.75 129 GLU A CA 1
ATOM 959 C C . GLU A 1 129 ? 9.805 -4.253 14.534 1.00 90.75 129 GLU A C 1
ATOM 961 O O . GLU A 1 129 ? 9.510 -5.175 15.297 1.00 90.75 129 GLU A O 1
ATOM 966 N N . LEU A 1 130 ? 8.879 -3.700 13.740 1.00 91.50 130 LEU A N 1
ATOM 967 C CA . LEU A 1 130 ? 7.491 -4.173 13.673 1.00 91.50 130 LEU A CA 1
ATOM 968 C C . LEU A 1 130 ? 7.367 -5.571 13.063 1.00 91.50 130 LEU A C 1
ATOM 970 O O . LEU A 1 130 ? 6.479 -6.320 13.462 1.00 91.50 130 LEU A O 1
ATOM 974 N N . ALA A 1 131 ? 8.217 -5.914 12.092 1.00 90.19 131 ALA A N 1
ATOM 975 C CA . ALA A 1 131 ? 8.201 -7.230 11.459 1.00 90.19 131 ALA A CA 1
ATOM 976 C C . ALA A 1 131 ? 8.660 -8.341 12.420 1.00 90.19 131 ALA A C 1
ATOM 978 O O . ALA A 1 131 ? 8.239 -9.487 12.278 1.00 90.19 131 ALA A O 1
ATOM 979 N N . GLU A 1 132 ? 9.484 -8.004 13.414 1.00 91.56 132 GLU A N 1
ATOM 980 C CA . GLU A 1 132 ? 9.898 -8.917 14.487 1.00 91.56 132 GLU A CA 1
ATOM 981 C C . GLU A 1 132 ? 8.858 -9.010 15.622 1.00 91.56 132 GLU A C 1
ATOM 983 O O . GLU A 1 132 ? 8.806 -9.998 16.363 1.00 91.56 132 GLU A O 1
ATOM 988 N N . GLY A 1 133 ? 8.004 -7.990 15.757 1.00 90.75 133 GLY A N 1
ATOM 989 C CA . GLY A 1 133 ? 6.961 -7.898 16.777 1.00 90.75 133 GLY A CA 1
ATOM 990 C C . GLY A 1 133 ? 5.791 -8.859 16.547 1.00 90.75 133 GLY A C 1
ATOM 991 O O . GLY A 1 133 ? 5.203 -8.922 15.464 1.00 90.75 133 GLY A O 1
ATOM 992 N N . ARG A 1 134 ? 5.380 -9.593 17.592 1.00 92.88 134 ARG A N 1
ATOM 993 C CA . ARG A 1 134 ? 4.256 -10.552 17.500 1.00 92.88 134 ARG A CA 1
ATOM 994 C C . ARG A 1 134 ? 2.912 -9.835 17.432 1.00 92.88 134 ARG A C 1
ATOM 996 O O . ARG A 1 134 ? 2.038 -10.230 16.662 1.00 92.88 134 ARG A O 1
ATOM 1003 N N . VAL A 1 135 ? 2.752 -8.794 18.251 1.00 92.50 135 VAL A N 1
ATOM 1004 C CA . VAL A 1 135 ? 1.508 -8.018 18.332 1.00 92.50 135 VAL A CA 1
ATOM 1005 C C . VAL A 1 135 ? 1.362 -7.182 17.068 1.00 92.50 135 VAL A C 1
ATOM 1007 O O . VAL A 1 135 ? 0.321 -7.238 16.418 1.00 92.50 135 VAL A O 1
ATOM 1010 N N . ALA A 1 136 ? 2.426 -6.484 16.663 1.00 91.75 136 ALA A N 1
ATOM 1011 C CA . ALA A 1 136 ? 2.460 -5.734 15.411 1.00 91.75 136 ALA A CA 1
ATOM 1012 C C . ALA A 1 136 ? 2.066 -6.591 14.196 1.00 91.75 136 ALA A C 1
ATOM 1014 O O . ALA A 1 136 ? 1.197 -6.195 13.416 1.00 91.75 136 ALA A O 1
ATOM 1015 N N . THR A 1 137 ? 2.633 -7.796 14.076 1.00 92.00 137 THR A N 1
ATOM 1016 C CA . THR A 1 137 ? 2.342 -8.718 12.967 1.00 92.00 137 THR A CA 1
ATOM 1017 C C . THR A 1 137 ? 0.876 -9.164 12.929 1.00 92.00 137 THR A C 1
ATOM 1019 O O . THR A 1 137 ? 0.300 -9.292 11.844 1.00 92.00 137 THR A O 1
ATOM 1022 N N . LEU A 1 138 ? 0.236 -9.351 14.092 1.00 93.06 138 LEU A N 1
ATOM 1023 C CA . LEU A 1 138 ? -1.189 -9.693 14.175 1.00 93.06 138 LEU A CA 1
ATOM 1024 C C . LEU A 1 138 ? -2.055 -8.620 13.500 1.00 93.06 138 LEU A C 1
ATOM 1026 O O . LEU A 1 138 ? -2.896 -8.938 12.659 1.00 93.06 138 LEU A O 1
ATOM 1030 N N . PHE A 1 139 ? -1.807 -7.349 13.822 1.00 92.19 139 PHE A N 1
ATOM 1031 C CA . PHE A 1 139 ? -2.524 -6.226 13.215 1.00 92.19 139 PHE A CA 1
ATOM 1032 C C . PHE A 1 139 ? -2.124 -6.013 11.750 1.00 92.19 139 PHE A C 1
ATOM 1034 O O . PHE A 1 139 ? -2.980 -5.681 10.925 1.00 92.19 139 PHE A O 1
ATOM 1041 N N . ALA A 1 140 ? -0.854 -6.247 11.402 1.00 91.81 140 ALA A N 1
ATOM 1042 C CA . ALA A 1 140 ? -0.349 -6.073 10.043 1.00 91.81 140 ALA A CA 1
ATOM 1043 C C . ALA A 1 140 ? -0.992 -7.035 9.032 1.00 91.81 140 ALA A C 1
ATOM 1045 O O . ALA A 1 140 ? -1.218 -6.667 7.878 1.00 91.81 140 ALA A O 1
ATOM 1046 N N . ARG A 1 141 ? -1.361 -8.248 9.463 1.00 91.88 141 ARG A N 1
ATOM 1047 C CA . ARG A 1 141 ? -1.937 -9.292 8.599 1.00 91.88 141 ARG A CA 1
ATOM 1048 C C . ARG A 1 141 ? -3.215 -8.863 7.872 1.00 91.88 141 ARG A C 1
ATOM 1050 O O . ARG A 1 141 ? -3.475 -9.332 6.765 1.00 91.88 141 ARG A O 1
ATOM 1057 N N . HIS A 1 142 ? -4.011 -7.980 8.471 1.00 91.44 142 HIS A N 1
ATOM 1058 C CA . HIS A 1 142 ? -5.296 -7.548 7.911 1.00 91.44 142 HIS A CA 1
ATOM 1059 C C . HIS A 1 142 ? -5.181 -6.327 6.985 1.00 91.44 142 HIS A C 1
ATOM 1061 O O . HIS A 1 142 ? -6.083 -6.075 6.180 1.00 91.44 142 HIS A O 1
ATOM 1067 N N . ILE A 1 143 ? -4.056 -5.609 7.043 1.00 93.50 143 ILE A N 1
ATOM 1068 C CA . ILE A 1 143 ? -3.815 -4.378 6.282 1.00 93.50 143 ILE A CA 1
ATOM 1069 C C . ILE A 1 143 ? -3.965 -4.592 4.759 1.00 93.50 143 ILE A C 1
ATOM 1071 O O . ILE A 1 143 ? -4.701 -3.827 4.126 1.00 93.50 143 ILE A O 1
ATOM 1075 N N . PRO A 1 144 ? -3.361 -5.625 4.129 1.00 95.31 144 PRO A N 1
ATOM 1076 C CA . PRO A 1 144 ? -3.468 -5.806 2.680 1.00 95.31 144 PRO A CA 1
ATOM 1077 C C . PRO A 1 144 ? -4.902 -6.065 2.203 1.00 95.31 144 PRO A C 1
ATOM 1079 O O . PRO A 1 144 ? -5.300 -5.579 1.140 1.00 95.31 144 PRO A O 1
ATOM 1082 N N . GLY A 1 145 ? -5.696 -6.797 2.992 1.00 95.25 145 GLY A N 1
ATOM 1083 C CA . GLY A 1 145 ? -7.097 -7.087 2.681 1.00 95.25 145 GLY A CA 1
ATOM 1084 C C . GLY A 1 145 ? -7.948 -5.818 2.663 1.00 95.25 145 GLY A C 1
ATOM 1085 O O . GLY A 1 145 ? -8.659 -5.565 1.688 1.00 95.25 145 GLY A O 1
ATOM 1086 N N . PHE A 1 146 ? -7.795 -4.973 3.688 1.00 93.00 146 PHE A N 1
ATOM 1087 C CA . PHE A 1 146 ? -8.460 -3.672 3.761 1.00 93.00 146 PHE A CA 1
ATOM 1088 C C . PHE A 1 146 ? -8.106 -2.780 2.563 1.00 93.00 146 PHE A C 1
ATOM 1090 O O . PHE A 1 146 ? -9.001 -2.280 1.880 1.00 93.00 146 PHE A O 1
ATOM 1097 N N . TYR A 1 147 ? -6.815 -2.627 2.246 1.00 94.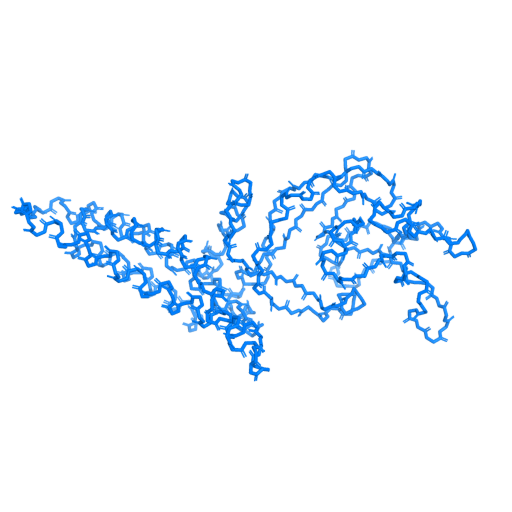44 147 TYR A N 1
ATOM 1098 C CA . TYR A 1 147 ? -6.403 -1.790 1.117 1.00 94.44 147 TYR A CA 1
ATOM 1099 C C . TYR A 1 147 ? -6.851 -2.342 -0.235 1.00 94.44 147 TYR A C 1
ATOM 1101 O O . TYR A 1 147 ? -7.158 -1.558 -1.129 1.00 94.44 147 TYR A O 1
ATOM 1109 N N . THR A 1 148 ? -6.928 -3.666 -0.390 1.00 95.81 148 THR A N 1
ATOM 1110 C CA . THR A 1 148 ? -7.453 -4.294 -1.613 1.00 95.81 148 THR A CA 1
ATOM 1111 C C . THR A 1 148 ? -8.932 -3.965 -1.792 1.00 95.81 148 THR A C 1
ATOM 1113 O O . THR A 1 148 ? -9.353 -3.582 -2.883 1.00 95.81 148 THR A O 1
ATOM 1116 N N . TRP A 1 149 ? -9.719 -4.072 -0.717 1.00 95.12 149 TRP A N 1
ATOM 1117 C CA . TRP A 1 149 ? -11.129 -3.689 -0.721 1.00 95.12 149 TRP A CA 1
ATOM 1118 C C . TRP A 1 149 ? -11.309 -2.200 -1.042 1.00 95.12 149 TRP A C 1
ATOM 1120 O O . TRP A 1 149 ? -12.077 -1.858 -1.942 1.00 95.12 149 TRP A O 1
ATOM 1130 N N . ALA A 1 150 ? -10.558 -1.325 -0.368 1.00 92.19 150 ALA A N 1
ATOM 1131 C CA . ALA A 1 150 ? -10.645 0.121 -0.553 1.00 92.19 150 ALA A CA 1
ATOM 1132 C C . ALA A 1 150 ? -10.284 0.537 -1.987 1.00 92.19 150 ALA A C 1
ATOM 1134 O O . ALA A 1 150 ? -10.992 1.335 -2.601 1.00 92.19 150 ALA A O 1
ATOM 1135 N N . ASP A 1 151 ? -9.224 -0.053 -2.548 1.00 94.12 151 ASP A N 1
ATOM 1136 C CA . ASP A 1 151 ? -8.773 0.232 -3.909 1.00 94.12 151 ASP A CA 1
ATOM 1137 C C . ASP A 1 151 ? -9.828 -0.179 -4.951 1.00 94.12 151 ASP A C 1
ATOM 1139 O O . ASP A 1 151 ? -10.193 0.621 -5.812 1.00 94.12 151 ASP A O 1
ATOM 1143 N N . ARG A 1 152 ? -10.429 -1.370 -4.802 1.00 94.50 152 ARG A N 1
ATOM 1144 C CA . ARG A 1 152 ? -11.534 -1.839 -5.665 1.00 94.50 152 ARG A CA 1
ATOM 1145 C C . ARG A 1 152 ? -12.790 -0.971 -5.571 1.00 94.50 152 ARG A C 1
ATOM 1147 O O . ARG A 1 152 ? -13.531 -0.867 -6.543 1.00 94.50 152 ARG A O 1
ATOM 1154 N N . LYS A 1 153 ? -13.042 -0.344 -4.419 1.00 92.88 153 LYS A N 1
ATOM 1155 C CA . LYS A 1 153 ? -14.131 0.633 -4.234 1.00 92.88 153 LYS A CA 1
ATOM 1156 C C . LYS A 1 153 ? -13.773 2.040 -4.715 1.00 92.88 153 LYS A C 1
ATOM 1158 O O . LYS A 1 153 ? -14.607 2.934 -4.646 1.00 92.88 153 LYS A O 1
ATOM 1163 N N . GLY A 1 154 ? -12.556 2.239 -5.216 1.00 89.06 154 GLY A N 1
ATOM 1164 C CA . GLY A 1 154 ? -12.091 3.522 -5.722 1.00 89.06 154 GLY A CA 1
ATOM 1165 C C . GLY A 1 154 ? -11.761 4.548 -4.642 1.00 89.06 154 GLY A C 1
ATOM 1166 O O . GLY A 1 154 ? -11.641 5.729 -4.957 1.00 89.06 154 GLY A O 1
ATOM 1167 N N . LEU A 1 155 ? -11.579 4.115 -3.394 1.00 85.25 155 LEU A N 1
ATOM 1168 C CA . LEU A 1 155 ? -11.237 4.998 -2.285 1.00 85.25 155 LEU A CA 1
ATOM 1169 C C . LEU A 1 155 ? -9.731 5.323 -2.321 1.00 85.25 155 LEU A C 1
ATOM 1171 O O . LEU A 1 155 ? -8.910 4.401 -2.262 1.00 85.25 155 LEU A O 1
ATOM 1175 N N . PRO A 1 156 ? -9.329 6.607 -2.387 1.00 83.31 156 PRO A N 1
ATOM 1176 C CA . PRO A 1 156 ? -7.926 7.013 -2.457 1.00 83.31 156 PRO A CA 1
ATOM 1177 C C . PRO A 1 156 ? -7.270 7.019 -1.066 1.00 83.31 156 PRO A C 1
ATOM 1179 O O . PRO A 1 156 ? -6.699 8.021 -0.643 1.00 83.31 156 PRO A O 1
ATOM 1182 N N . VAL A 1 157 ? -7.376 5.911 -0.326 1.00 85.44 157 VAL A N 1
ATOM 1183 C CA . VAL A 1 157 ? -6.799 5.799 1.021 1.00 85.44 157 VAL A CA 1
ATOM 1184 C C . VAL A 1 157 ? -5.269 5.782 0.910 1.00 85.44 157 VAL A C 1
ATOM 1186 O O . VAL A 1 157 ? -4.736 4.892 0.230 1.00 85.44 157 VAL A O 1
ATOM 1189 N N . PRO A 1 158 ? -4.553 6.715 1.571 1.00 86.00 158 PRO A N 1
ATOM 1190 C CA . PRO A 1 158 ? -3.099 6.702 1.612 1.00 86.00 158 PRO A CA 1
ATOM 1191 C C . PRO A 1 158 ? -2.597 5.372 2.165 1.00 86.00 158 PRO A C 1
ATOM 1193 O O . PRO A 1 158 ? -3.062 4.895 3.205 1.00 86.00 158 PRO A O 1
ATOM 1196 N N . LYS A 1 159 ? -1.671 4.750 1.441 1.00 90.31 159 LYS A N 1
ATOM 1197 C CA . LYS A 1 159 ? -1.124 3.442 1.786 1.00 90.31 159 LYS A CA 1
ATOM 1198 C C . LYS A 1 159 ? 0.388 3.462 1.721 1.00 90.31 159 LYS A C 1
ATOM 1200 O O . LYS A 1 159 ? 0.980 4.128 0.875 1.00 90.31 159 LYS A O 1
ATOM 1205 N N . VAL A 1 160 ? 1.009 2.744 2.639 1.00 91.31 160 VAL A N 1
ATOM 1206 C CA . VAL A 1 160 ? 2.460 2.675 2.745 1.00 91.31 160 VAL A CA 1
ATOM 1207 C C . VAL A 1 160 ? 2.948 1.552 1.840 1.00 91.31 160 VAL A C 1
ATOM 1209 O O . VAL A 1 160 ? 2.642 0.388 2.079 1.00 91.31 160 VAL A O 1
ATOM 1212 N N . ILE A 1 161 ? 3.671 1.894 0.775 1.00 91.81 161 ILE A N 1
ATOM 1213 C CA . ILE A 1 161 ? 4.187 0.937 -0.206 1.00 91.81 161 ILE A CA 1
ATOM 1214 C C . ILE A 1 161 ? 5.708 0.874 -0.181 1.00 91.81 161 ILE A C 1
ATOM 1216 O O . ILE A 1 161 ? 6.399 1.868 0.050 1.00 91.81 161 ILE A O 1
ATOM 1220 N N . LEU A 1 162 ? 6.236 -0.315 -0.457 1.00 87.56 162 LEU A N 1
ATOM 1221 C CA . LEU A 1 162 ? 7.662 -0.508 -0.693 1.00 87.56 162 LEU A CA 1
ATOM 1222 C C . LEU A 1 162 ? 7.961 -0.259 -2.165 1.00 87.56 162 LEU A C 1
ATOM 1224 O O . LEU A 1 162 ? 7.612 -1.074 -3.017 1.00 87.56 162 LEU A O 1
ATOM 1228 N N . GLN A 1 163 ? 8.622 0.858 -2.453 1.00 86.56 163 GLN A N 1
ATOM 1229 C CA . GLN A 1 163 ? 8.909 1.287 -3.817 1.00 86.56 163 GLN A CA 1
ATOM 1230 C C . GLN A 1 163 ? 10.316 1.877 -3.914 1.00 86.56 163 GLN A C 1
ATOM 1232 O O . GLN A 1 163 ? 10.766 2.620 -3.042 1.00 86.56 163 GLN A O 1
ATOM 1237 N N . SER A 1 164 ? 11.032 1.570 -4.990 1.00 86.69 164 SER A N 1
ATOM 1238 C CA . SER A 1 164 ? 12.312 2.208 -5.316 1.00 86.69 164 SER A CA 1
ATOM 1239 C C . SER A 1 164 ? 12.104 3.434 -6.206 1.00 86.69 164 SER A C 1
ATOM 1241 O O . SER A 1 164 ? 11.111 3.532 -6.917 1.00 86.69 164 SER A O 1
ATOM 1243 N N . ARG A 1 165 ? 13.044 4.393 -6.180 1.00 86.31 165 ARG A N 1
ATOM 1244 C CA . ARG A 1 165 ? 13.003 5.553 -7.098 1.00 86.31 165 ARG A CA 1
ATOM 1245 C C . ARG A 1 165 ? 13.167 5.139 -8.559 1.00 86.31 165 ARG A C 1
ATOM 1247 O O . ARG A 1 165 ? 12.558 5.739 -9.431 1.00 86.31 165 ARG A O 1
ATOM 1254 N N . THR A 1 166 ? 14.009 4.142 -8.804 1.00 89.75 166 THR A N 1
ATOM 1255 C CA . THR A 1 166 ? 14.285 3.600 -10.132 1.00 89.75 166 THR A CA 1
ATOM 1256 C C . THR A 1 166 ? 14.280 2.079 -10.071 1.00 89.75 166 THR A C 1
ATOM 1258 O O . THR A 1 166 ? 14.397 1.491 -8.989 1.00 89.75 166 THR A O 1
ATOM 1261 N N . TYR A 1 167 ? 14.151 1.439 -11.227 1.00 89.25 167 TYR A N 1
ATOM 1262 C CA . TYR A 1 167 ? 14.107 -0.015 -11.305 1.00 89.25 167 TYR A CA 1
ATOM 1263 C C . TYR A 1 167 ? 15.472 -0.659 -10.988 1.00 89.25 167 TYR A C 1
ATOM 1265 O O . TYR A 1 167 ? 15.541 -1.672 -10.297 1.00 89.25 167 TYR A O 1
ATOM 1273 N N . GLU A 1 168 ? 16.583 -0.021 -11.358 1.00 87.25 168 GLU A N 1
ATOM 1274 C CA . GLU A 1 168 ? 17.939 -0.481 -11.025 1.00 87.25 168 GLU A CA 1
ATOM 1275 C C . GLU A 1 168 ? 18.180 -0.459 -9.508 1.00 87.25 168 GLU A C 1
ATOM 1277 O O . GLU A 1 168 ? 18.815 -1.354 -8.945 1.00 87.25 168 GLU A O 1
ATOM 1282 N N . ALA A 1 169 ? 17.631 0.545 -8.816 1.00 87.12 169 ALA A N 1
ATOM 1283 C CA . ALA A 1 169 ? 17.662 0.595 -7.360 1.00 87.12 169 ALA A CA 1
ATOM 1284 C C . ALA A 1 169 ? 16.855 -0.556 -6.735 1.00 87.12 169 ALA A C 1
ATOM 1286 O O . ALA A 1 169 ? 17.274 -1.093 -5.711 1.00 87.12 169 ALA A O 1
ATOM 1287 N N . GLU A 1 170 ? 15.747 -0.976 -7.353 1.00 86.31 170 GLU A N 1
ATOM 1288 C CA . GLU A 1 170 ? 14.973 -2.138 -6.902 1.00 86.31 170 GLU A CA 1
ATOM 1289 C C . GLU A 1 170 ? 15.765 -3.440 -7.041 1.00 86.31 170 GLU A C 1
ATOM 1291 O O . GLU A 1 170 ? 15.818 -4.235 -6.097 1.00 86.31 170 GLU A O 1
ATOM 1296 N N . LEU A 1 171 ? 16.452 -3.626 -8.172 1.00 84.00 171 LEU A N 1
ATOM 1297 C CA . LEU A 1 171 ? 17.336 -4.772 -8.391 1.00 84.00 171 LEU A CA 1
ATOM 1298 C C . LEU A 1 171 ? 18.460 -4.814 -7.349 1.00 84.00 171 LEU A C 1
ATOM 1300 O O . LEU A 1 171 ? 18.680 -5.851 -6.721 1.00 84.00 171 LEU A O 1
ATOM 1304 N N . ALA A 1 172 ? 19.072 -3.663 -7.057 1.00 84.44 172 ALA A N 1
ATOM 1305 C CA . ALA A 1 172 ? 20.067 -3.514 -5.994 1.00 84.44 172 ALA A CA 1
ATOM 1306 C C . ALA A 1 172 ? 19.490 -3.660 -4.568 1.00 84.44 172 ALA A C 1
ATOM 1308 O O . ALA A 1 172 ? 20.244 -3.708 -3.602 1.00 84.44 172 ALA A O 1
ATOM 1309 N N . GLY A 1 173 ? 18.165 -3.732 -4.399 1.00 82.94 173 GLY A N 1
ATOM 1310 C CA . GLY A 1 173 ? 17.515 -3.877 -3.088 1.00 82.94 173 GLY A CA 1
ATOM 1311 C C . GLY A 1 173 ? 17.402 -2.584 -2.302 1.00 82.94 173 GLY A C 1
ATOM 1312 O O . GLY A 1 173 ? 17.052 -2.596 -1.124 1.00 82.94 173 GLY A O 1
ATOM 1313 N N . ARG A 1 174 ? 17.664 -1.457 -2.958 1.00 83.81 174 ARG A N 1
ATOM 1314 C CA . ARG A 1 174 ? 17.494 -0.112 -2.419 1.00 83.81 174 ARG A CA 1
ATOM 1315 C C . ARG A 1 174 ? 16.028 0.293 -2.558 1.00 83.81 174 ARG A C 1
ATOM 1317 O O . ARG A 1 174 ? 15.664 1.137 -3.379 1.00 83.81 174 ARG A O 1
ATOM 1324 N N . THR A 1 175 ? 15.167 -0.356 -1.778 1.00 83.69 175 THR A N 1
ATOM 1325 C CA . THR A 1 175 ? 13.751 0.009 -1.640 1.00 83.69 175 THR A CA 1
ATOM 1326 C C . THR A 1 175 ? 13.577 1.020 -0.521 1.00 83.69 175 THR A C 1
ATOM 1328 O O . THR A 1 175 ? 14.202 0.889 0.531 1.00 83.69 175 THR A O 1
ATOM 1331 N N . ARG A 1 176 ? 12.696 1.996 -0.727 1.00 83.25 176 ARG A N 1
ATOM 1332 C CA . ARG A 1 176 ? 12.256 2.917 0.320 1.00 83.25 176 ARG A CA 1
ATOM 1333 C C . ARG A 1 176 ? 10.779 2.695 0.603 1.00 83.25 176 ARG A C 1
ATOM 1335 O O . ARG A 1 176 ? 10.049 2.141 -0.219 1.00 83.25 176 ARG A O 1
ATOM 1342 N N . VAL A 1 177 ? 10.357 3.147 1.768 1.00 84.88 177 VAL A N 1
ATOM 1343 C CA . VAL A 1 177 ? 8.949 3.206 2.111 1.00 84.88 177 VAL A CA 1
ATOM 1344 C C . VAL A 1 177 ? 8.388 4.544 1.630 1.00 84.88 177 VAL A C 1
ATOM 1346 O O . VAL A 1 177 ? 8.987 5.598 1.856 1.00 84.88 177 VAL A O 1
ATOM 1349 N N . VAL A 1 178 ? 7.269 4.503 0.912 1.00 86.06 178 VAL A N 1
ATOM 1350 C CA . VAL A 1 178 ? 6.613 5.686 0.346 1.00 86.06 178 VAL A CA 1
ATOM 1351 C C . VAL A 1 178 ? 5.134 5.643 0.693 1.00 86.06 178 VAL A C 1
ATOM 1353 O O . VAL A 1 178 ? 4.506 4.590 0.609 1.00 86.06 178 VAL A O 1
ATOM 1356 N N . LEU A 1 179 ? 4.572 6.789 1.070 1.00 85.81 179 LEU A N 1
ATOM 1357 C CA . LEU A 1 179 ? 3.130 6.944 1.172 1.00 85.81 179 LEU A CA 1
ATOM 1358 C C . LEU A 1 179 ? 2.585 7.197 -0.235 1.00 85.81 179 LEU A C 1
ATOM 1360 O O . LEU A 1 179 ? 3.022 8.113 -0.923 1.00 85.81 179 LEU A O 1
ATOM 1364 N N . SER A 1 180 ? 1.660 6.362 -0.688 1.00 86.38 180 SER A N 1
ATOM 1365 C CA . SER A 1 180 ? 1.052 6.485 -2.006 1.00 86.38 180 SER A CA 1
ATOM 1366 C C . SER A 1 180 ? -0.464 6.470 -1.888 1.00 86.38 180 SER A C 1
ATOM 1368 O O . SER A 1 180 ? -1.050 5.594 -1.256 1.00 86.38 180 SER A O 1
ATOM 1370 N N . GLY A 1 181 ? -1.113 7.448 -2.516 1.00 84.12 181 GLY A N 1
ATOM 1371 C CA . GLY A 1 181 ? -2.561 7.448 -2.733 1.00 84.12 181 GLY A CA 1
ATOM 1372 C C . GLY A 1 181 ? -2.965 6.749 -4.033 1.00 84.12 181 GLY A C 1
ATOM 1373 O O . GLY A 1 181 ? -4.120 6.851 -4.442 1.00 84.12 181 GLY A O 1
ATOM 1374 N N . GLU A 1 182 ? -2.017 6.101 -4.717 1.00 88.62 182 GLU A N 1
ATOM 1375 C CA . GLU A 1 182 ? -2.261 5.506 -6.022 1.00 88.62 182 GLU A CA 1
ATOM 1376 C C . GLU A 1 182 ? -3.192 4.294 -5.919 1.00 88.62 182 GLU A C 1
ATOM 1378 O O . GLU A 1 182 ? -3.055 3.416 -5.056 1.00 88.62 182 GLU A O 1
ATOM 1383 N N . ARG A 1 183 ? -4.152 4.253 -6.843 1.00 93.19 183 ARG A N 1
ATOM 1384 C CA . ARG A 1 183 ? -5.064 3.125 -7.018 1.00 93.19 183 ARG A CA 1
ATOM 1385 C C . ARG A 1 183 ? -4.449 2.142 -7.997 1.00 93.19 183 ARG A C 1
ATOM 1387 O O . ARG A 1 183 ? -4.352 2.457 -9.178 1.00 93.19 183 ARG A O 1
ATOM 1394 N N . PHE A 1 184 ? -4.022 0.977 -7.519 1.00 95.06 184 PHE A N 1
ATOM 1395 C CA . PHE A 1 184 ? -3.366 -0.029 -8.356 1.00 95.06 184 PHE A CA 1
ATOM 1396 C C . PHE A 1 184 ? -4.380 -0.906 -9.095 1.00 95.06 184 PHE A C 1
ATOM 1398 O O . PHE A 1 184 ? -4.101 -1.370 -10.197 1.00 95.06 184 PHE A O 1
ATOM 1405 N N . SER A 1 185 ? -5.583 -1.042 -8.536 1.00 96.25 185 SER A N 1
ATOM 1406 C CA . SER A 1 185 ? -6.738 -1.680 -9.172 1.00 96.25 185 SER A CA 1
ATOM 1407 C C . SER A 1 185 ? -7.068 -1.113 -10.558 1.00 96.25 185 SER A C 1
ATOM 1409 O O . SER A 1 185 ? -7.486 -1.859 -11.437 1.00 96.25 185 SER A O 1
ATOM 1411 N N . LYS A 1 186 ? -6.809 0.180 -10.804 1.00 96.12 186 LYS A N 1
ATOM 1412 C CA . LYS A 1 186 ? -7.054 0.821 -12.109 1.00 96.12 186 LYS A CA 1
ATOM 1413 C C . LYS A 1 186 ? -6.161 0.284 -13.236 1.00 96.12 186 LYS A C 1
ATOM 1415 O O . LYS A 1 186 ? -6.448 0.539 -14.398 1.00 96.12 186 LYS A O 1
ATOM 1420 N N . TYR A 1 187 ? -5.074 -0.410 -12.891 1.00 96.56 187 TYR A N 1
ATOM 1421 C CA . TYR A 1 187 ? -4.153 -1.032 -13.843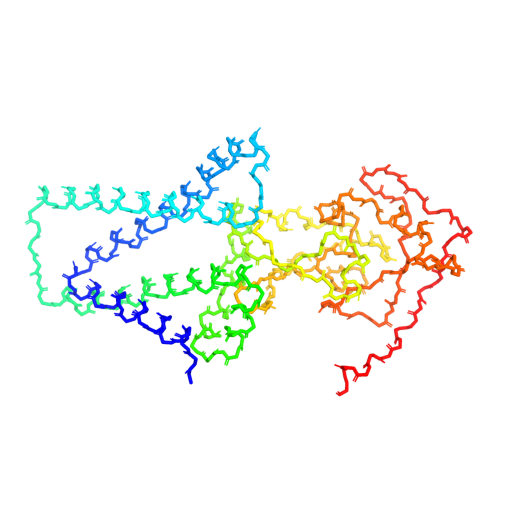 1.00 96.56 187 TYR A CA 1
ATOM 1422 C C . TYR A 1 187 ? -4.485 -2.501 -14.120 1.00 96.56 187 TYR A C 1
ATOM 1424 O O . TYR A 1 187 ? -3.697 -3.220 -14.736 1.00 96.56 187 TYR A O 1
ATOM 1432 N N . GLU A 1 188 ? -5.638 -2.981 -13.663 1.00 96.69 188 GLU A N 1
ATOM 1433 C CA . GLU A 1 188 ? -6.188 -4.222 -14.184 1.00 96.69 188 GLU A CA 1
ATOM 1434 C C . GLU A 1 188 ? -6.376 -4.099 -15.706 1.00 96.69 188 GLU A C 1
ATOM 1436 O O . GLU A 1 188 ? -6.893 -3.106 -16.210 1.00 96.69 188 GLU A O 1
ATOM 1441 N N . GLY A 1 189 ? -5.868 -5.075 -16.457 1.00 97.44 189 GLY A N 1
ATOM 1442 C CA . GLY A 1 189 ? -5.764 -4.987 -17.913 1.00 97.44 189 GLY A CA 1
ATOM 1443 C C . GLY A 1 189 ? -4.504 -4.280 -18.434 1.00 97.44 189 GLY A C 1
ATOM 1444 O O . GLY A 1 189 ? -4.380 -4.091 -19.647 1.00 97.44 189 GLY A O 1
ATOM 1445 N N . ALA A 1 190 ? -3.539 -3.929 -17.577 1.00 97.94 190 ALA A N 1
ATOM 1446 C CA . ALA A 1 190 ? -2.224 -3.480 -18.034 1.00 97.94 190 ALA A CA 1
ATOM 1447 C C . ALA A 1 190 ? -1.503 -4.577 -18.842 1.00 97.94 190 ALA A C 1
ATOM 1449 O O . ALA A 1 190 ? -1.806 -5.773 -18.757 1.00 97.94 190 ALA A O 1
ATOM 1450 N N . THR A 1 191 ? -0.554 -4.162 -19.666 1.00 98.25 191 THR A N 1
ATOM 1451 C CA . THR A 1 191 ? 0.088 -4.976 -20.690 1.00 98.25 191 THR A CA 1
ATOM 1452 C C . THR A 1 191 ? 1.401 -5.550 -20.161 1.00 98.25 191 THR A C 1
ATOM 1454 O O . THR A 1 191 ? 2.319 -4.824 -19.781 1.00 98.25 191 THR A O 1
ATOM 1457 N N . CYS A 1 192 ? 1.503 -6.878 -20.130 1.00 98.00 192 CYS A N 1
ATOM 1458 C CA . CYS A 1 192 ? 2.678 -7.603 -19.657 1.00 98.00 192 CYS A CA 1
ATOM 1459 C C . CYS A 1 192 ? 3.876 -7.413 -20.599 1.00 98.00 192 CYS A C 1
ATOM 1461 O O . CYS A 1 192 ? 3.780 -7.729 -21.788 1.00 98.00 192 CYS A O 1
ATOM 1463 N N . LEU A 1 193 ? 5.031 -7.018 -20.047 1.00 97.06 193 LEU A N 1
ATOM 1464 C CA . LEU A 1 193 ? 6.275 -6.828 -20.810 1.00 97.06 193 LEU A CA 1
ATOM 1465 C C . LEU A 1 193 ? 6.734 -8.107 -21.528 1.00 97.06 193 LEU A C 1
ATOM 1467 O O . LEU A 1 193 ? 7.337 -8.033 -22.592 1.00 97.06 193 LEU A O 1
ATOM 1471 N N . ALA A 1 194 ? 6.448 -9.283 -20.958 1.00 95.88 194 ALA A N 1
ATOM 1472 C CA . ALA A 1 194 ? 6.969 -10.557 -21.456 1.00 95.88 194 ALA A CA 1
ATOM 1473 C C . ALA A 1 194 ? 6.253 -11.068 -22.710 1.00 95.88 194 ALA A C 1
ATOM 1475 O O . ALA A 1 194 ? 6.877 -11.677 -23.575 1.00 95.88 194 ALA A O 1
ATOM 1476 N N . CYS A 1 195 ? 4.927 -10.916 -22.767 1.00 96.00 195 CYS A N 1
ATOM 1477 C CA . CYS A 1 195 ? 4.094 -11.622 -23.748 1.00 96.00 195 CYS A CA 1
ATOM 1478 C C . CYS A 1 195 ? 2.994 -10.767 -24.391 1.00 96.00 195 CYS A C 1
ATOM 1480 O O . CYS A 1 195 ? 2.221 -11.299 -25.197 1.00 96.00 195 CYS A O 1
ATOM 1482 N N . GLY A 1 196 ? 2.878 -9.492 -23.998 1.00 96.31 196 GLY A N 1
ATOM 1483 C CA . GLY A 1 196 ? 1.809 -8.583 -24.425 1.00 96.31 196 GLY A CA 1
ATOM 1484 C C . GLY A 1 196 ? 0.419 -8.933 -23.879 1.00 96.31 196 GLY A C 1
ATOM 1485 O O . GLY A 1 196 ? -0.560 -8.280 -24.223 1.00 96.31 196 GLY A O 1
ATOM 1486 N N . GLY A 1 197 ? 0.302 -9.974 -23.048 1.00 97.31 197 GLY A N 1
ATOM 1487 C CA . GLY A 1 197 ? -0.955 -10.365 -22.417 1.00 97.31 197 GLY A CA 1
ATOM 1488 C C . GLY A 1 197 ? -1.413 -9.360 -21.363 1.00 97.31 197 GLY A C 1
ATOM 1489 O O . GLY A 1 197 ? -0.617 -8.581 -20.840 1.00 97.31 197 GLY A O 1
ATOM 1490 N N . LYS A 1 198 ? -2.698 -9.407 -21.021 1.00 98.25 198 LYS A N 1
ATOM 1491 C CA . LYS A 1 198 ? -3.291 -8.549 -19.994 1.00 98.25 198 LYS A CA 1
ATOM 1492 C C . LYS A 1 198 ? -2.982 -9.087 -18.595 1.00 98.25 198 LYS A C 1
ATOM 1494 O O . LYS A 1 198 ? -2.829 -10.297 -18.408 1.00 98.25 198 LYS A O 1
ATOM 1499 N N . VAL A 1 199 ? -2.834 -8.202 -17.615 1.00 98.25 199 VAL A N 1
ATOM 1500 C CA . VAL A 1 199 ? -2.634 -8.591 -16.213 1.00 98.25 199 VAL A CA 1
ATOM 1501 C C . VAL A 1 199 ? -3.899 -8.400 -15.394 1.00 98.25 199 VAL A C 1
ATOM 1503 O O . VAL A 1 199 ? -4.682 -7.487 -15.642 1.00 98.25 199 VAL A O 1
ATOM 1506 N N . ARG A 1 200 ? -4.069 -9.242 -14.381 1.00 98.19 200 ARG A N 1
ATOM 1507 C CA . ARG A 1 200 ? -5.084 -9.101 -13.342 1.00 98.19 200 ARG A CA 1
ATOM 1508 C C . ARG A 1 200 ? -4.443 -8.543 -12.076 1.00 98.19 200 ARG A C 1
ATOM 1510 O O . ARG A 1 200 ? -3.325 -8.934 -11.736 1.00 98.19 200 ARG A O 1
ATOM 1517 N N . PHE A 1 201 ? -5.148 -7.660 -11.374 1.00 97.88 201 PHE A N 1
ATOM 1518 C CA . PHE A 1 201 ? -4.745 -7.200 -10.048 1.00 97.88 201 PHE A CA 1
ATOM 1519 C C . PHE A 1 201 ? -5.256 -8.169 -8.969 1.00 97.88 201 PHE A C 1
ATOM 1521 O O . PHE A 1 201 ? -6.454 -8.254 -8.692 1.00 97.88 201 PHE A O 1
ATOM 1528 N N . ASP A 1 202 ? -4.339 -8.891 -8.328 1.00 97.50 202 ASP A N 1
ATOM 1529 C CA . ASP A 1 202 ? -4.663 -9.894 -7.304 1.00 97.50 202 ASP A CA 1
ATOM 1530 C C . ASP A 1 202 ? -4.832 -9.287 -5.901 1.00 97.50 202 ASP A C 1
ATOM 1532 O O . ASP A 1 202 ? -5.139 -10.000 -4.946 1.00 97.50 202 ASP A O 1
ATOM 1536 N N . GLY A 1 203 ? -4.649 -7.971 -5.766 1.00 96.69 203 GLY A N 1
ATOM 1537 C CA . GLY A 1 203 ? -4.671 -7.264 -4.491 1.00 96.69 203 GLY A CA 1
ATOM 1538 C C . GLY A 1 203 ? -3.273 -6.960 -3.968 1.00 96.69 203 GLY A C 1
ATOM 1539 O O . GLY A 1 203 ? -2.290 -6.937 -4.711 1.00 96.69 203 GLY A O 1
ATOM 1540 N N . TYR A 1 204 ? -3.190 -6.704 -2.670 1.00 96.69 204 TYR A N 1
ATOM 1541 C CA . TYR A 1 204 ? -1.936 -6.402 -1.992 1.00 96.69 204 TYR A CA 1
ATOM 1542 C C . TYR A 1 204 ? -1.403 -7.605 -1.217 1.00 96.69 204 TYR A C 1
ATOM 1544 O O . TYR A 1 204 ? -2.164 -8.408 -0.680 1.00 96.69 204 TYR A O 1
ATOM 1552 N N . GLN A 1 205 ? -0.081 -7.698 -1.128 1.00 95.50 205 GLN A N 1
ATOM 1553 C CA . GLN A 1 205 ? 0.637 -8.645 -0.281 1.00 95.50 205 GLN A CA 1
ATOM 1554 C C . GLN A 1 205 ? 1.318 -7.904 0.878 1.00 95.50 205 GLN A C 1
ATOM 1556 O O . GLN A 1 205 ? 1.698 -6.738 0.701 1.00 95.50 205 GLN A O 1
ATOM 1561 N N . PRO A 1 206 ? 1.481 -8.554 2.046 1.00 92.56 206 PRO A N 1
ATOM 1562 C CA . PRO A 1 206 ? 2.274 -8.008 3.140 1.00 92.56 206 PRO A CA 1
ATOM 1563 C C . PRO A 1 206 ? 3.697 -7.666 2.686 1.00 92.56 206 PRO A C 1
ATOM 1565 O O . PRO A 1 206 ? 4.334 -8.422 1.950 1.00 92.56 206 PRO A O 1
ATOM 1568 N N . GLY A 1 207 ? 4.177 -6.506 3.115 1.00 89.38 207 GLY A N 1
ATOM 1569 C CA . GLY A 1 207 ? 5.547 -6.047 2.953 1.00 89.38 207 GLY A CA 1
ATOM 1570 C C . GLY A 1 207 ? 6.314 -6.092 4.274 1.00 89.38 207 GLY A C 1
ATOM 1571 O O . GLY A 1 207 ? 6.111 -6.970 5.103 1.00 89.38 207 GLY A O 1
ATOM 1572 N N . LEU A 1 208 ? 7.225 -5.137 4.446 1.00 88.81 208 LEU A N 1
ATOM 1573 C CA . LEU A 1 208 ? 7.995 -4.940 5.673 1.00 88.81 208 LEU A CA 1
ATOM 1574 C C . LEU A 1 208 ? 7.152 -4.131 6.669 1.00 88.81 208 LEU A C 1
ATOM 1576 O O . LEU A 1 208 ? 6.679 -3.045 6.321 1.00 88.81 208 LEU A O 1
ATOM 1580 N N . GLY A 1 209 ? 6.951 -4.660 7.877 1.00 89.00 209 GLY A N 1
ATOM 1581 C CA . GLY A 1 209 ? 6.036 -4.086 8.864 1.00 89.00 209 GLY A CA 1
ATOM 1582 C C . GLY A 1 209 ? 4.595 -4.027 8.337 1.00 89.00 209 GLY A C 1
ATOM 1583 O O . GLY A 1 209 ? 4.039 -5.016 7.869 1.00 89.00 209 GLY A O 1
ATOM 1584 N N . GLY A 1 210 ? 3.992 -2.845 8.388 1.00 89.81 210 GLY A N 1
ATOM 1585 C CA . GLY A 1 210 ? 2.677 -2.510 7.833 1.00 89.81 210 GLY A CA 1
ATOM 1586 C C . GLY A 1 210 ? 2.694 -2.020 6.383 1.00 89.81 210 GLY A C 1
ATOM 1587 O O . GLY A 1 210 ? 1.646 -1.625 5.869 1.00 89.81 210 GLY A O 1
ATOM 1588 N N . ALA A 1 211 ? 3.854 -2.011 5.716 1.00 92.81 211 ALA A N 1
ATOM 1589 C CA . ALA A 1 211 ? 3.916 -1.686 4.297 1.00 92.81 211 ALA A CA 1
ATOM 1590 C C . ALA A 1 211 ? 3.282 -2.801 3.453 1.00 92.81 211 ALA A C 1
ATOM 1592 O O . ALA A 1 211 ? 3.298 -3.973 3.827 1.00 92.81 211 ALA A O 1
ATOM 1593 N N . ILE A 1 212 ? 2.769 -2.449 2.279 1.00 94.81 212 ILE A N 1
ATOM 1594 C CA . ILE A 1 212 ? 2.140 -3.390 1.350 1.00 94.81 212 ILE A CA 1
ATOM 1595 C C . ILE A 1 212 ? 2.773 -3.318 -0.039 1.00 94.81 212 ILE A C 1
ATOM 1597 O O . ILE A 1 212 ? 3.377 -2.316 -0.426 1.00 94.81 212 ILE A O 1
ATOM 1601 N N . VAL A 1 213 ? 2.622 -4.392 -0.810 1.00 94.69 213 VAL A N 1
ATOM 1602 C CA . VAL A 1 213 ? 3.117 -4.481 -2.189 1.00 94.69 213 VAL A CA 1
ATOM 1603 C C . VAL A 1 213 ? 1.968 -4.925 -3.095 1.00 94.69 213 VAL A C 1
ATOM 1605 O O . VAL A 1 213 ? 1.346 -5.946 -2.800 1.00 94.69 213 VAL A O 1
ATOM 1608 N N . PRO A 1 214 ? 1.633 -4.193 -4.174 1.00 96.31 214 PRO A N 1
ATOM 1609 C CA . PRO A 1 214 ? 0.608 -4.646 -5.112 1.00 96.31 214 PRO A CA 1
ATOM 1610 C C . PRO A 1 214 ? 1.068 -5.932 -5.804 1.00 96.31 214 PRO A C 1
ATOM 1612 O O . PRO A 1 214 ? 2.260 -6.108 -6.043 1.00 96.31 214 PRO A O 1
ATOM 1615 N N . LYS A 1 215 ? 0.140 -6.825 -6.143 1.00 97.44 215 LYS A N 1
ATOM 1616 C CA . LYS A 1 215 ? 0.423 -8.049 -6.896 1.00 97.44 215 LYS A CA 1
ATOM 1617 C C . LYS A 1 215 ? -0.397 -8.072 -8.179 1.00 97.44 215 LYS A C 1
ATOM 1619 O O . LYS A 1 215 ? -1.622 -7.973 -8.152 1.00 97.44 215 LYS A O 1
ATOM 1624 N N . PHE A 1 216 ? 0.299 -8.247 -9.293 1.00 98.31 216 PHE A N 1
ATOM 1625 C CA . PHE A 1 216 ? -0.280 -8.428 -10.616 1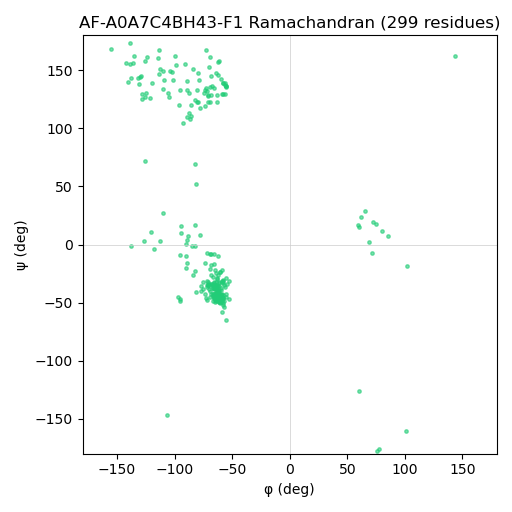.00 98.31 216 PHE A CA 1
ATOM 1626 C C . PHE A 1 216 ? 0.143 -9.773 -11.189 1.00 98.31 216 PHE A C 1
ATOM 1628 O O . PHE A 1 216 ? 1.317 -10.135 -11.086 1.00 98.31 216 PHE A O 1
ATOM 1635 N N . THR A 1 217 ? -0.790 -10.460 -11.843 1.00 98.44 217 THR A N 1
ATOM 1636 C CA . THR A 1 217 ? -0.549 -11.747 -12.507 1.00 98.44 217 THR A CA 1
ATOM 1637 C C . THR A 1 217 ? -0.980 -11.665 -13.963 1.00 98.44 217 THR A C 1
ATOM 1639 O O . THR A 1 217 ? -2.108 -11.273 -14.261 1.00 98.44 217 THR A O 1
ATOM 1642 N N . CYS A 1 218 ? -0.093 -12.015 -14.894 1.00 98.25 218 CYS A N 1
ATOM 1643 C CA . CYS A 1 218 ? -0.439 -12.067 -16.311 1.00 98.25 218 CYS A CA 1
ATOM 1644 C C . CYS A 1 218 ? -1.377 -13.243 -16.598 1.00 98.25 218 CYS A C 1
ATOM 1646 O O . CYS A 1 218 ? -1.043 -14.387 -16.303 1.00 98.25 218 CYS A O 1
ATOM 1648 N N . THR A 1 219 ? -2.511 -12.979 -17.248 1.00 98.12 219 THR A N 1
ATOM 1649 C CA . THR A 1 219 ? -3.500 -14.016 -17.583 1.00 98.12 219 THR A CA 1
ATOM 1650 C C . THR A 1 219 ? -3.053 -14.929 -18.725 1.00 98.12 219 THR A C 1
ATOM 1652 O O . THR A 1 219 ? -3.621 -15.999 -18.905 1.00 98.12 219 THR A O 1
ATOM 1655 N N . LYS A 1 220 ? -2.027 -14.524 -19.490 1.00 97.69 220 LYS A N 1
ATOM 1656 C CA . LYS A 1 220 ? -1.496 -15.279 -20.635 1.00 97.69 220 LYS A CA 1
ATOM 1657 C C . LYS A 1 220 ? -0.293 -16.151 -20.279 1.00 97.69 220 LYS A C 1
ATOM 1659 O O . LYS A 1 220 ? -0.256 -17.308 -20.671 1.00 97.69 220 LYS A O 1
ATOM 1664 N N . CYS A 1 221 ? 0.708 -15.603 -19.585 1.00 96.75 221 CYS A N 1
ATOM 1665 C CA . CYS A 1 221 ? 1.948 -16.329 -19.268 1.00 96.75 221 CYS A CA 1
ATOM 1666 C C . CYS A 1 221 ? 2.140 -16.636 -17.777 1.00 96.75 221 CYS A C 1
ATOM 1668 O O . CYS A 1 221 ? 3.196 -17.133 -17.403 1.00 96.75 221 CYS A O 1
ATOM 1670 N N . GLY A 1 222 ? 1.178 -16.290 -16.916 1.00 97.00 222 GLY A N 1
ATOM 1671 C CA . GLY A 1 222 ? 1.217 -16.598 -15.482 1.00 97.00 222 GLY A CA 1
ATOM 1672 C C . GLY A 1 222 ? 2.226 -15.797 -14.653 1.00 97.00 222 GLY A C 1
ATOM 1673 O O . GLY A 1 222 ? 2.192 -15.879 -13.429 1.00 97.00 222 GLY A O 1
ATOM 1674 N N . ARG A 1 223 ? 3.101 -14.996 -15.278 1.00 96.38 223 ARG A N 1
ATOM 1675 C CA . ARG A 1 223 ? 4.121 -14.215 -14.562 1.00 96.38 223 ARG A CA 1
ATOM 1676 C C . ARG A 1 223 ? 3.506 -13.270 -13.542 1.00 96.38 223 ARG A C 1
ATOM 1678 O O . ARG A 1 223 ? 2.532 -12.572 -13.839 1.00 96.38 223 ARG A O 1
ATOM 1685 N N . THR A 1 224 ? 4.144 -13.197 -12.381 1.00 97.56 224 THR A N 1
ATOM 1686 C CA . THR A 1 224 ? 3.735 -12.334 -11.272 1.00 97.56 224 THR A CA 1
ATOM 1687 C C . THR A 1 224 ? 4.709 -11.177 -11.085 1.00 97.56 224 THR A C 1
ATOM 1689 O O . THR A 1 224 ? 5.920 -11.347 -11.227 1.00 97.56 224 THR A O 1
ATOM 1692 N N . SER A 1 225 ? 4.206 -9.986 -10.758 1.00 96.38 225 S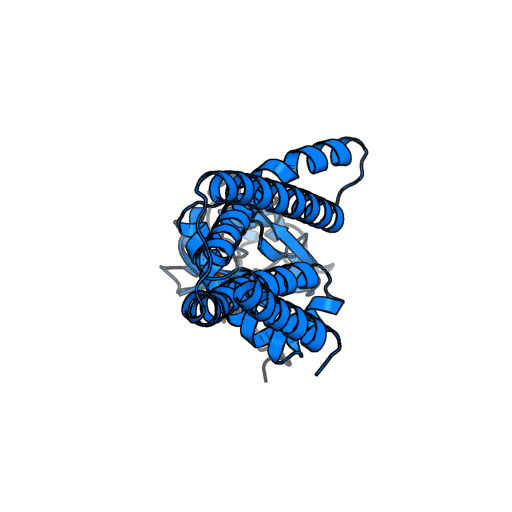ER A N 1
ATOM 1693 C CA . SER A 1 225 ? 5.049 -8.832 -10.424 1.00 96.38 225 SER A CA 1
ATOM 1694 C C . SER A 1 225 ? 4.333 -7.823 -9.531 1.00 96.38 225 SER A C 1
ATOM 1696 O O . SER A 1 225 ? 3.113 -7.858 -9.388 1.00 96.38 225 SER A O 1
ATOM 1698 N N . CYS A 1 226 ? 5.087 -6.871 -8.980 1.00 94.62 226 CYS A N 1
ATOM 1699 C CA . CYS A 1 226 ? 4.539 -5.709 -8.280 1.00 94.62 226 CYS A CA 1
ATOM 1700 C C . CYS A 1 226 ? 4.112 -4.566 -9.220 1.00 94.62 226 CYS A C 1
ATOM 1702 O O . CYS A 1 226 ? 3.953 -3.430 -8.787 1.00 94.62 226 CYS A O 1
ATOM 1704 N N . GLY A 1 227 ? 3.956 -4.853 -10.517 1.00 94.44 227 GLY A N 1
ATOM 1705 C CA . GLY A 1 227 ? 3.711 -3.861 -11.566 1.00 94.44 227 GLY A CA 1
ATOM 1706 C C . GLY A 1 227 ? 4.961 -3.525 -12.383 1.00 94.44 227 GLY A C 1
ATOM 1707 O O . GLY A 1 227 ? 4.841 -3.094 -13.527 1.00 94.44 227 GLY A O 1
ATOM 1708 N N . CYS A 1 228 ? 6.161 -3.832 -11.874 1.00 94.62 228 CYS A N 1
ATOM 1709 C CA . CYS A 1 228 ? 7.424 -3.609 -12.588 1.00 94.62 228 CYS A CA 1
ATOM 1710 C C . CYS A 1 228 ? 7.600 -4.459 -13.864 1.00 94.62 228 CYS A C 1
ATOM 1712 O O . CYS A 1 228 ? 8.530 -4.227 -14.628 1.00 94.62 228 CYS A O 1
ATOM 1714 N N . GLN A 1 229 ? 6.709 -5.423 -14.132 1.00 96.25 229 GLN A N 1
ATOM 1715 C CA . GLN A 1 229 ? 6.673 -6.179 -15.394 1.00 96.25 229 GLN A CA 1
ATOM 1716 C C . GLN A 1 229 ? 5.460 -5.846 -16.273 1.00 96.25 229 GLN A C 1
ATOM 1718 O O . GLN A 1 229 ? 5.019 -6.673 -17.079 1.00 96.25 229 GLN A O 1
ATOM 1723 N N . THR A 1 230 ? 4.919 -4.638 -16.145 1.00 97.44 230 THR A N 1
ATOM 1724 C CA . THR A 1 230 ? 3.833 -4.139 -17.001 1.00 97.44 230 THR A CA 1
ATOM 1725 C C . THR A 1 230 ? 4.183 -2.769 -17.548 1.00 97.44 230 THR A C 1
ATOM 1727 O O . THR A 1 230 ? 4.805 -1.988 -16.838 1.00 97.44 230 THR A O 1
ATOM 1730 N N . TYR A 1 231 ? 3.804 -2.456 -18.785 1.00 97.62 231 TYR A N 1
ATOM 1731 C CA . TYR A 1 231 ? 4.170 -1.173 -19.392 1.00 97.62 231 TYR A CA 1
ATOM 1732 C C . TYR A 1 231 ? 3.603 0.019 -18.614 1.00 97.62 231 TYR A C 1
ATOM 1734 O O . TYR A 1 231 ? 4.329 0.949 -18.274 1.00 97.62 231 TYR A O 1
ATOM 1742 N N . GLU A 1 232 ? 2.316 -0.025 -18.304 1.00 97.69 232 GLU A N 1
ATOM 1743 C CA . GLU A 1 232 ? 1.542 1.073 -17.740 1.00 97.69 232 GLU A CA 1
ATOM 1744 C C . GLU A 1 232 ? 1.911 1.313 -16.269 1.00 97.69 232 GLU A C 1
ATOM 1746 O O . GLU A 1 232 ? 2.186 2.448 -15.877 1.00 97.69 232 GLU A O 1
ATOM 1751 N N . VAL A 1 233 ? 2.006 0.251 -15.457 1.00 96.06 233 VAL A N 1
ATOM 1752 C CA . VAL A 1 233 ? 2.393 0.402 -14.043 1.00 96.06 233 VAL A CA 1
ATOM 1753 C C . VAL A 1 233 ? 3.871 0.768 -13.921 1.00 96.06 233 VAL A C 1
ATOM 1755 O O . VAL A 1 233 ? 4.229 1.520 -13.022 1.00 96.06 233 VAL A O 1
ATOM 1758 N N . PHE A 1 234 ? 4.740 0.306 -14.827 1.00 96.19 234 PHE A N 1
ATOM 1759 C CA . PHE A 1 234 ? 6.150 0.706 -14.818 1.00 96.19 234 PHE A CA 1
ATOM 1760 C C . PHE A 1 234 ? 6.311 2.218 -15.040 1.00 96.19 234 PHE A C 1
ATOM 1762 O O . PHE A 1 234 ? 7.054 2.862 -14.299 1.00 96.19 234 PHE A O 1
ATOM 1769 N N . HIS A 1 235 ? 5.554 2.804 -15.975 1.00 96.06 235 HIS A N 1
ATOM 1770 C CA . HIS A 1 235 ? 5.507 4.261 -16.147 1.00 96.06 235 HIS A CA 1
ATOM 1771 C C . HIS A 1 235 ? 5.025 4.963 -14.879 1.00 96.06 235 HIS A C 1
ATOM 1773 O O . HIS A 1 235 ? 5.650 5.922 -14.433 1.00 96.06 235 HIS A O 1
ATOM 1779 N N . ALA A 1 236 ? 3.952 4.465 -14.265 1.00 93.31 236 ALA A N 1
ATOM 1780 C CA . ALA A 1 236 ? 3.412 5.052 -13.043 1.00 93.31 236 ALA A CA 1
ATOM 1781 C C . ALA A 1 236 ? 4.386 4.976 -11.855 1.00 93.31 236 ALA A C 1
ATOM 1783 O O . ALA A 1 236 ? 4.441 5.891 -11.035 1.00 93.31 236 ALA A O 1
ATOM 1784 N N . LEU A 1 237 ? 5.159 3.892 -11.751 1.00 92.38 237 LEU A N 1
ATOM 1785 C CA . LEU A 1 237 ? 6.084 3.669 -10.642 1.00 92.38 237 LEU A CA 1
ATOM 1786 C C . LEU A 1 237 ? 7.411 4.416 -10.807 1.00 92.38 237 LEU A C 1
ATOM 1788 O O . LEU A 1 237 ? 7.942 4.917 -9.816 1.00 92.38 237 LEU A O 1
ATOM 1792 N N . TYR A 1 238 ? 7.971 4.461 -12.016 1.00 92.00 238 TYR A N 1
ATOM 1793 C CA . TYR A 1 238 ? 9.336 4.959 -12.231 1.00 92.00 238 TYR A CA 1
ATOM 1794 C C . TYR A 1 238 ? 9.412 6.195 -13.129 1.00 92.00 238 TYR A C 1
ATOM 1796 O O . TYR A 1 238 ? 10.504 6.729 -13.315 1.00 92.00 238 TYR A O 1
ATOM 1804 N N . GLY A 1 239 ? 8.288 6.651 -13.693 1.00 93.06 239 GLY A N 1
ATOM 1805 C CA . GLY A 1 239 ? 8.238 7.812 -14.586 1.00 93.06 239 GLY A CA 1
ATOM 1806 C C . GLY A 1 239 ? 9.057 7.636 -15.867 1.00 93.06 239 GLY A C 1
ATOM 1807 O O . GLY A 1 239 ? 9.519 8.621 -16.431 1.00 93.06 239 GLY A O 1
ATOM 1808 N N . LYS A 1 240 ? 9.303 6.389 -16.285 1.00 93.75 240 LYS A N 1
ATOM 1809 C CA . LYS A 1 240 ? 10.148 6.035 -17.432 1.00 93.75 240 LYS A CA 1
ATOM 1810 C C . LYS A 1 240 ? 9.527 4.905 -18.233 1.00 93.75 240 LYS A C 1
ATOM 1812 O O . LYS A 1 240 ? 8.825 4.067 -17.667 1.00 93.75 240 LYS A O 1
ATOM 1817 N N . CYS A 1 241 ? 9.881 4.826 -19.510 1.00 95.38 241 CYS A N 1
ATOM 1818 C CA . CYS A 1 241 ? 9.508 3.697 -20.341 1.00 95.38 241 CYS A CA 1
ATOM 1819 C C . CYS A 1 241 ? 10.438 2.499 -20.107 1.00 95.38 241 CYS A C 1
ATOM 1821 O O . CYS A 1 241 ? 11.663 2.651 -20.131 1.00 95.38 241 CYS A O 1
ATOM 1823 N N . PRO A 1 242 ? 9.909 1.274 -19.923 1.00 95.12 242 PRO A N 1
ATOM 1824 C CA . PRO A 1 242 ? 10.751 0.094 -19.728 1.00 95.12 242 PRO A CA 1
ATOM 1825 C C . PRO A 1 242 ? 11.637 -0.201 -20.950 1.00 95.12 242 PRO A C 1
ATOM 1827 O O . PRO A 1 242 ? 12.726 -0.755 -20.803 1.00 95.12 242 PRO A O 1
ATOM 1830 N N . ILE A 1 243 ? 11.225 0.206 -22.156 1.00 94.31 243 ILE A N 1
ATOM 1831 C CA . ILE A 1 243 ? 12.041 0.069 -23.374 1.00 94.31 243 ILE A CA 1
ATOM 1832 C C . ILE A 1 243 ? 13.259 0.990 -23.324 1.00 94.31 243 ILE A C 1
ATOM 1834 O O . ILE A 1 243 ? 14.360 0.554 -23.647 1.00 94.31 243 ILE A O 1
ATOM 1838 N N . GLU A 1 244 ? 13.099 2.232 -22.874 1.00 92.06 244 GLU A N 1
ATOM 1839 C CA . GLU A 1 244 ? 14.222 3.160 -22.696 1.00 92.06 244 GLU A CA 1
ATOM 1840 C C . GLU A 1 244 ? 15.197 2.662 -21.634 1.00 92.06 244 GLU A C 1
ATOM 1842 O O . GLU A 1 244 ? 16.408 2.668 -21.848 1.00 92.06 244 GLU A O 1
ATOM 1847 N N . VAL A 1 245 ? 14.668 2.145 -20.523 1.00 90.31 245 VAL A N 1
ATOM 1848 C CA . VAL A 1 245 ? 15.480 1.537 -19.462 1.00 90.31 245 VAL A CA 1
ATOM 1849 C C . VAL A 1 245 ? 16.257 0.319 -19.984 1.00 90.31 245 VAL A C 1
ATOM 1851 O O . VAL A 1 245 ? 17.405 0.122 -19.608 1.00 90.31 245 VAL A O 1
ATOM 1854 N N . THR A 1 246 ? 15.678 -0.466 -20.900 1.00 89.69 246 THR A N 1
ATOM 1855 C CA . THR A 1 246 ? 16.378 -1.590 -21.558 1.00 89.69 246 THR A CA 1
ATOM 1856 C C . THR A 1 246 ? 17.538 -1.113 -22.437 1.00 89.69 246 THR A C 1
ATOM 1858 O O . THR A 1 246 ? 18.564 -1.788 -22.522 1.00 89.69 246 THR A O 1
ATOM 1861 N N . ARG A 1 247 ? 17.363 0.025 -23.127 1.00 86.12 247 ARG A N 1
ATOM 1862 C CA . ARG A 1 247 ? 18.365 0.606 -24.038 1.00 86.12 247 ARG A CA 1
ATOM 1863 C C . ARG A 1 247 ? 19.552 1.207 -23.291 1.00 86.12 247 ARG A C 1
ATOM 1865 O O . ARG A 1 247 ? 20.651 1.223 -23.838 1.00 86.12 247 ARG A O 1
ATOM 1872 N N . ALA A 1 248 ? 19.331 1.721 -22.084 1.00 79.00 248 ALA A N 1
ATOM 1873 C CA . ALA A 1 248 ? 20.403 2.266 -21.269 1.00 79.00 248 ALA A CA 1
ATOM 1874 C C . ALA 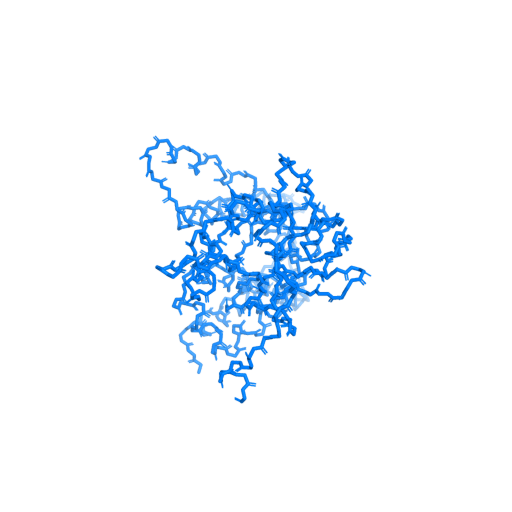A 1 248 ? 21.385 1.147 -20.860 1.00 79.00 248 ALA A C 1
ATOM 1876 O O . ALA A 1 248 ? 20.946 0.069 -20.448 1.00 79.00 248 ALA A O 1
ATOM 1877 N N . PRO A 1 249 ? 22.708 1.371 -20.962 1.00 67.81 249 PRO A N 1
ATOM 1878 C CA . PRO A 1 249 ? 23.687 0.400 -20.492 1.00 67.81 249 PRO A CA 1
ATOM 1879 C C . PRO A 1 249 ? 23.543 0.223 -18.976 1.00 67.81 249 PRO A C 1
ATOM 1881 O O . PRO A 1 249 ? 23.630 1.190 -18.219 1.00 67.81 249 PRO A O 1
ATOM 1884 N N . PHE A 1 250 ? 23.298 -1.013 -18.535 1.00 67.56 250 PHE A N 1
ATOM 1885 C CA . PHE A 1 250 ? 23.126 -1.327 -17.115 1.00 67.56 250 PHE A CA 1
ATOM 1886 C C . PHE A 1 250 ? 24.457 -1.338 -16.352 1.00 67.56 250 PHE A C 1
ATOM 1888 O O . PHE A 1 250 ? 24.508 -1.003 -15.170 1.00 67.56 250 PHE A O 1
ATOM 1895 N N . ASP A 1 251 ? 25.537 -1.725 -17.028 1.00 62.78 251 ASP A N 1
ATOM 1896 C CA . ASP A 1 251 ? 26.889 -1.769 -16.486 1.00 62.78 251 ASP A CA 1
ATOM 1897 C C . ASP A 1 251 ? 27.919 -1.255 -17.505 1.00 62.78 251 ASP A C 1
ATOM 1899 O O . ASP A 1 251 ? 27.614 -1.005 -18.674 1.00 62.78 251 ASP A O 1
ATOM 1903 N N . THR A 1 252 ? 29.170 -1.122 -17.060 1.00 59.16 252 THR A N 1
ATOM 1904 C CA . THR A 1 252 ? 30.313 -0.711 -17.894 1.00 59.16 252 THR A CA 1
ATOM 1905 C C . THR A 1 252 ? 30.615 -1.683 -19.037 1.00 59.16 252 THR A C 1
ATOM 1907 O O . THR A 1 252 ? 31.406 -1.353 -19.915 1.00 59.16 252 THR A O 1
ATOM 1910 N N . THR A 1 253 ? 29.979 -2.861 -19.060 1.00 56.59 253 THR A N 1
ATOM 1911 C CA . THR A 1 253 ? 30.112 -3.854 -20.135 1.00 56.59 253 THR A CA 1
ATOM 1912 C C . THR A 1 253 ? 29.080 -3.664 -21.250 1.00 56.59 253 THR A C 1
ATOM 1914 O O . THR A 1 253 ? 29.068 -4.426 -22.214 1.00 56.59 253 THR A O 1
ATOM 1917 N N . GLY A 1 254 ? 28.210 -2.649 -21.144 1.00 60.56 254 GLY A N 1
ATOM 1918 C CA . GLY A 1 254 ? 27.227 -2.314 -22.175 1.00 60.56 254 GLY A CA 1
ATOM 1919 C C . GLY A 1 254 ? 26.068 -3.308 -22.269 1.00 60.56 254 GLY A C 1
ATOM 1920 O O . GLY A 1 254 ? 25.386 -3.368 -23.293 1.00 60.56 254 GLY A O 1
ATOM 1921 N N . ARG A 1 255 ? 25.825 -4.119 -21.229 1.00 65.44 255 ARG A N 1
ATOM 1922 C CA . ARG A 1 255 ? 24.707 -5.071 -21.232 1.00 65.44 255 ARG A CA 1
ATOM 1923 C C . ARG A 1 255 ? 23.374 -4.342 -21.065 1.00 65.44 255 ARG A C 1
ATOM 1925 O O . ARG A 1 255 ? 23.226 -3.486 -20.195 1.00 65.44 255 ARG A O 1
ATOM 1932 N N . CYS A 1 256 ? 22.395 -4.723 -21.884 1.00 72.44 256 CYS A N 1
ATOM 1933 C CA . CYS A 1 256 ? 21.008 -4.290 -21.734 1.00 72.44 256 CYS A CA 1
ATOM 1934 C C . CYS A 1 256 ? 20.437 -4.773 -20.401 1.00 72.44 256 CYS A C 1
ATOM 1936 O O . CYS A 1 256 ? 20.744 -5.884 -19.951 1.00 72.44 256 CYS A O 1
ATOM 1938 N N . LEU A 1 257 ? 19.559 -3.967 -19.810 1.00 84.62 257 LEU A N 1
ATOM 1939 C CA . LEU A 1 257 ? 18.858 -4.360 -18.600 1.00 84.62 257 LEU A CA 1
ATOM 1940 C C . LEU A 1 257 ? 17.759 -5.384 -18.907 1.00 84.62 257 LEU A C 1
ATOM 1942 O O . LEU A 1 257 ? 16.913 -5.168 -19.774 1.00 84.62 257 LEU A O 1
ATOM 1946 N N . PHE A 1 258 ? 17.743 -6.476 -18.147 1.00 88.62 258 PHE A N 1
ATOM 1947 C CA . PHE A 1 258 ? 16.640 -7.430 -18.146 1.00 88.62 258 PHE A CA 1
ATOM 1948 C C . PHE A 1 258 ? 15.708 -7.186 -16.962 1.00 88.62 258 PHE A C 1
ATOM 1950 O O . PHE A 1 258 ? 16.125 -6.710 -15.906 1.00 88.62 258 PHE A O 1
ATOM 1957 N N . PHE A 1 259 ? 14.450 -7.586 -17.121 1.00 91.56 259 PHE A N 1
ATOM 1958 C CA . PHE A 1 259 ? 13.416 -7.412 -16.118 1.00 91.56 259 PHE A CA 1
ATOM 1959 C C . PHE A 1 259 ? 13.098 -8.734 -15.425 1.00 91.56 259 PHE A C 1
ATOM 1961 O O . PHE A 1 259 ? 12.740 -9.723 -16.063 1.00 91.56 259 PHE A O 1
ATOM 1968 N N . ASP A 1 260 ? 13.162 -8.727 -14.100 1.00 92.62 260 ASP A N 1
ATOM 1969 C CA . ASP A 1 260 ? 12.419 -9.636 -13.236 1.00 92.62 260 ASP A CA 1
ATOM 1970 C C . ASP A 1 260 ? 11.931 -8.897 -11.975 1.00 92.62 260 ASP A C 1
ATOM 1972 O O . ASP A 1 260 ? 12.467 -7.859 -11.584 1.00 92.62 260 ASP A O 1
ATOM 1976 N N . CYS A 1 261 ? 10.871 -9.387 -11.339 1.00 91.75 261 CYS A N 1
ATOM 1977 C CA . CYS A 1 261 ? 10.371 -8.776 -10.117 1.00 91.75 261 CYS A CA 1
ATOM 1978 C C . CYS A 1 261 ? 11.139 -9.349 -8.928 1.00 91.75 261 CYS A C 1
ATOM 1980 O O . CYS A 1 261 ? 11.096 -10.547 -8.664 1.00 91.75 261 CYS A O 1
ATOM 1982 N N . ARG A 1 262 ? 11.823 -8.497 -8.159 1.00 89.88 262 ARG A N 1
ATOM 1983 C CA . ARG A 1 262 ? 12.555 -8.962 -6.971 1.00 89.88 262 ARG A CA 1
ATOM 1984 C C . ARG A 1 262 ? 11.616 -9.517 -5.895 1.00 89.88 262 ARG A C 1
ATOM 1986 O O . ARG A 1 262 ? 11.983 -10.457 -5.198 1.00 89.88 262 ARG A O 1
ATOM 1993 N N . ARG A 1 263 ? 10.425 -8.924 -5.754 1.00 90.31 263 ARG A N 1
ATOM 1994 C CA . ARG A 1 263 ? 9.408 -9.313 -4.759 1.00 90.31 263 ARG A CA 1
ATOM 1995 C C . ARG A 1 263 ? 8.637 -10.570 -5.158 1.00 90.31 263 ARG A C 1
ATOM 1997 O O . ARG A 1 263 ? 8.310 -11.370 -4.293 1.00 90.31 263 ARG A O 1
ATOM 2004 N N . PHE A 1 264 ? 8.378 -10.733 -6.451 1.00 93.19 264 PHE A N 1
ATOM 2005 C CA . PHE A 1 264 ? 7.674 -11.878 -7.023 1.00 93.19 264 PHE A CA 1
ATOM 2006 C C . PHE A 1 264 ? 8.549 -12.496 -8.120 1.00 93.19 264 PHE A C 1
ATOM 2008 O O . PHE A 1 264 ? 8.289 -12.276 -9.304 1.00 93.19 264 PHE A O 1
ATOM 2015 N N . PRO A 1 265 ? 9.646 -13.167 -7.726 1.00 91.56 265 PRO A N 1
ATOM 2016 C CA . PRO A 1 265 ? 10.624 -13.716 -8.658 1.00 91.56 265 PRO A CA 1
ATOM 2017 C C . PRO A 1 265 ? 9.960 -14.701 -9.621 1.00 91.56 265 PRO A C 1
ATOM 2019 O O . PRO A 1 265 ? 9.123 -15.497 -9.204 1.00 91.56 265 PRO A O 1
ATOM 2022 N N . ASN A 1 266 ? 10.341 -14.646 -10.896 1.00 93.94 266 ASN A N 1
ATOM 2023 C CA . ASN A 1 266 ? 9.914 -15.619 -11.901 1.00 93.94 266 ASN A CA 1
ATOM 2024 C C . ASN A 1 266 ? 11.133 -16.427 -12.375 1.00 93.94 266 ASN A C 1
ATOM 2026 O O . ASN A 1 266 ? 12.279 -16.031 -12.159 1.00 93.94 266 ASN A O 1
ATOM 2030 N N . ASP A 1 267 ? 10.896 -17.527 -13.088 1.00 91.44 267 ASP A N 1
ATOM 2031 C CA . ASP A 1 267 ? 11.965 -18.447 -13.517 1.00 91.44 267 ASP A CA 1
ATOM 2032 C C . ASP A 1 267 ? 12.917 -17.851 -14.562 1.00 91.44 267 ASP A C 1
ATOM 2034 O O . ASP A 1 267 ? 14.008 -18.366 -14.800 1.00 91.44 267 ASP A O 1
ATOM 2038 N N . THR A 1 268 ? 12.503 -16.771 -15.224 1.00 92.31 268 THR A N 1
ATOM 2039 C CA . THR A 1 268 ? 13.253 -16.155 -16.321 1.00 92.31 268 THR A CA 1
ATOM 2040 C C . THR A 1 268 ? 13.249 -14.638 -16.237 1.00 92.31 268 THR A C 1
ATOM 2042 O O . THR A 1 268 ? 12.238 -14.008 -15.913 1.00 92.31 268 THR A O 1
ATOM 2045 N N . TRP A 1 269 ? 14.375 -14.053 -16.616 1.00 92.25 269 TRP A N 1
ATOM 2046 C CA . TRP A 1 269 ? 14.536 -12.644 -16.936 1.00 92.25 269 TRP A CA 1
ATOM 2047 C C . TRP A 1 269 ? 14.002 -12.364 -18.339 1.00 92.25 269 TRP A C 1
ATOM 2049 O O . TRP A 1 269 ? 14.190 -13.177 -19.245 1.00 92.25 269 TRP A O 1
ATOM 2059 N N . ILE A 1 270 ? 13.347 -11.222 -18.536 1.00 94.06 270 ILE A N 1
ATOM 2060 C CA . ILE A 1 270 ? 12.716 -10.857 -19.814 1.00 94.06 270 ILE A CA 1
ATOM 2061 C C . ILE A 1 270 ? 13.226 -9.512 -20.332 1.00 94.06 270 ILE A C 1
ATOM 2063 O O . ILE A 1 270 ? 13.714 -8.684 -19.568 1.00 94.06 270 ILE A O 1
ATOM 2067 N N . VAL A 1 271 ? 13.032 -9.266 -21.623 1.00 92.88 271 VAL A N 1
ATOM 2068 C CA . VAL A 1 271 ? 13.052 -7.920 -22.212 1.00 92.88 271 VAL A CA 1
ATOM 2069 C C . VAL A 1 271 ? 11.640 -7.561 -22.689 1.00 92.88 271 VAL A C 1
ATOM 2071 O O . VAL A 1 271 ? 10.880 -8.477 -23.035 1.00 92.88 271 VAL A O 1
ATOM 2074 N N . PRO A 1 272 ? 11.260 -6.271 -22.710 1.00 94.12 272 PRO A N 1
ATOM 2075 C CA . PRO A 1 272 ? 9.958 -5.844 -23.210 1.00 94.12 272 PRO A CA 1
ATOM 2076 C C . PRO A 1 272 ? 9.721 -6.304 -24.655 1.00 94.12 272 PRO A C 1
ATOM 2078 O O . PRO A 1 272 ? 10.621 -6.225 -25.496 1.00 94.12 272 PRO A O 1
ATOM 2081 N N . ARG A 1 273 ? 8.510 -6.785 -24.953 1.00 91.25 273 ARG A N 1
ATOM 2082 C CA . ARG A 1 273 ? 8.100 -7.210 -26.298 1.00 91.25 273 ARG A CA 1
ATOM 2083 C C . ARG A 1 273 ? 7.076 -6.266 -26.909 1.00 91.25 273 ARG A C 1
ATOM 2085 O O . ARG A 1 273 ? 6.035 -6.009 -26.315 1.00 91.25 273 ARG A O 1
ATOM 2092 N N . GLY A 1 274 ? 7.316 -5.906 -28.167 1.00 91.25 274 GLY A N 1
ATOM 2093 C CA . GLY A 1 274 ? 6.407 -5.068 -28.943 1.00 91.25 274 GLY A CA 1
ATOM 2094 C C . GLY A 1 274 ? 6.500 -3.582 -28.579 1.00 91.25 274 GLY A C 1
ATOM 2095 O O . GLY A 1 274 ? 7.367 -3.190 -27.788 1.00 91.25 274 GLY A O 1
ATOM 2096 N N . PRO A 1 275 ? 5.641 -2.752 -29.193 1.00 94.25 275 PRO A N 1
ATOM 2097 C CA . PRO A 1 275 ? 5.555 -1.335 -28.879 1.00 94.25 275 PRO A CA 1
ATOM 2098 C C . PRO A 1 275 ? 4.996 -1.130 -27.471 1.00 94.25 275 PRO A C 1
ATOM 2100 O O . PRO A 1 275 ? 4.119 -1.868 -27.017 1.00 94.25 275 PRO A O 1
ATOM 2103 N N . CYS A 1 276 ? 5.480 -0.105 -26.780 1.00 96.69 276 CYS A N 1
ATOM 2104 C CA . CYS A 1 276 ? 4.887 0.305 -25.522 1.00 96.69 276 CYS A CA 1
ATOM 2105 C C . CYS A 1 276 ? 3.508 0.951 -25.765 1.00 96.69 276 CYS A C 1
ATOM 2107 O O . CYS A 1 276 ? 3.414 1.892 -26.547 1.00 96.69 276 CYS A O 1
ATOM 2109 N N . PRO A 1 277 ? 2.441 0.521 -25.069 1.00 96.56 277 PRO A N 1
ATOM 2110 C CA . PRO A 1 277 ? 1.101 1.088 -25.228 1.00 96.56 277 PRO A CA 1
ATOM 2111 C C . PRO A 1 277 ? 0.938 2.506 -24.649 1.00 96.56 277 PRO A C 1
ATOM 2113 O O . PRO A 1 277 ? -0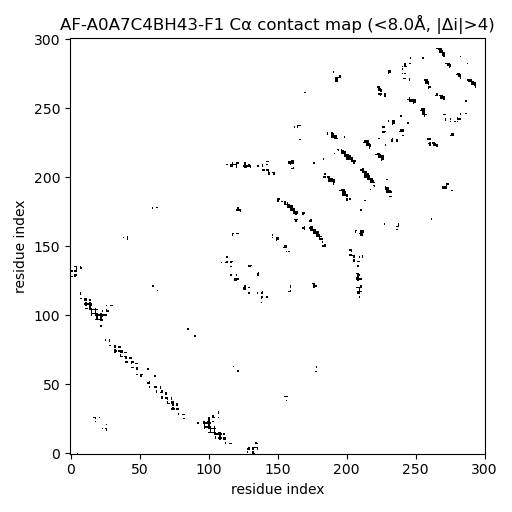.126 3.092 -24.810 1.00 96.56 277 PRO A O 1
ATOM 2116 N N . VAL A 1 278 ? 1.944 3.040 -23.943 1.00 96.38 278 VAL A N 1
ATOM 2117 C CA . VAL A 1 278 ? 1.891 4.372 -23.312 1.00 96.38 278 VAL A CA 1
ATOM 2118 C C . VAL A 1 278 ? 2.509 5.439 -24.216 1.00 96.38 278 VAL A C 1
ATOM 2120 O O . VAL A 1 278 ? 1.913 6.493 -24.401 1.00 96.38 278 VAL A O 1
ATOM 2123 N N . ASP A 1 279 ? 3.685 5.165 -24.786 1.00 96.12 279 ASP A N 1
ATOM 2124 C CA . ASP A 1 279 ? 4.482 6.138 -25.549 1.00 96.12 279 ASP A CA 1
ATOM 2125 C C . ASP A 1 279 ? 4.881 5.652 -26.957 1.00 96.12 279 ASP A C 1
ATOM 2127 O O . ASP A 1 279 ? 5.582 6.355 -27.682 1.00 96.12 279 ASP A O 1
ATOM 2131 N N . ASN A 1 280 ? 4.431 4.460 -27.367 1.00 95.81 280 ASN A N 1
ATOM 2132 C CA . ASN A 1 280 ? 4.759 3.806 -28.638 1.00 95.81 280 ASN A CA 1
ATOM 2133 C C . ASN A 1 280 ? 6.256 3.538 -28.868 1.00 95.81 280 ASN A C 1
ATOM 2135 O O . ASN A 1 280 ? 6.655 3.228 -29.994 1.00 95.81 280 ASN A O 1
ATOM 2139 N N . ALA A 1 281 ? 7.097 3.589 -27.830 1.00 94.94 281 ALA A N 1
ATOM 2140 C CA . ALA A 1 281 ? 8.498 3.210 -27.958 1.00 94.94 281 ALA A CA 1
ATOM 2141 C C . ALA A 1 281 ? 8.616 1.744 -28.407 1.00 94.94 281 ALA A C 1
ATOM 2143 O O . ALA A 1 281 ? 7.849 0.886 -27.974 1.00 94.94 281 ALA A O 1
ATOM 2144 N N . VAL A 1 282 ? 9.597 1.433 -29.258 1.00 93.81 282 VAL A N 1
ATOM 2145 C CA . VAL A 1 282 ? 9.839 0.072 -29.771 1.00 93.81 282 VAL A CA 1
ATOM 2146 C C . VAL A 1 282 ? 11.270 -0.336 -29.471 1.00 93.81 282 VAL A C 1
ATOM 2148 O O .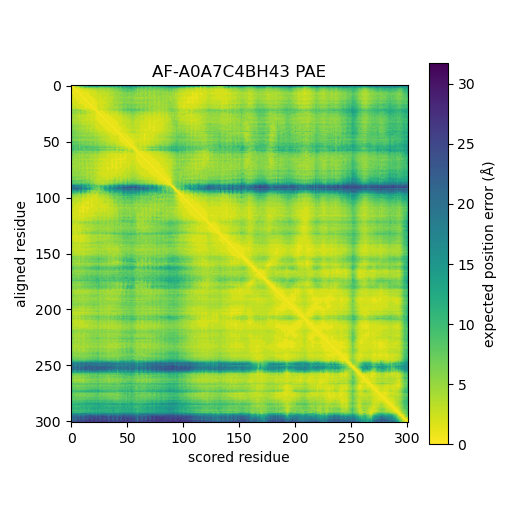 VAL A 1 282 ? 12.204 0.411 -29.759 1.00 93.81 282 VAL A O 1
ATOM 2151 N N . LEU A 1 283 ? 11.476 -1.521 -28.900 1.00 91.12 283 LEU A N 1
ATOM 2152 C CA . LEU A 1 283 ? 12.828 -2.033 -28.696 1.00 91.12 283 LEU A CA 1
ATOM 2153 C C . LEU A 1 283 ? 13.436 -2.424 -30.058 1.00 91.12 283 LEU A C 1
ATOM 2155 O O . LEU A 1 283 ? 12.842 -3.252 -30.752 1.00 91.12 283 LEU A O 1
ATOM 2159 N N . PRO A 1 284 ? 14.592 -1.859 -30.462 1.00 89.75 284 PRO A N 1
ATOM 2160 C CA . PRO A 1 284 ? 15.260 -2.259 -31.695 1.00 89.75 284 PRO A CA 1
ATOM 2161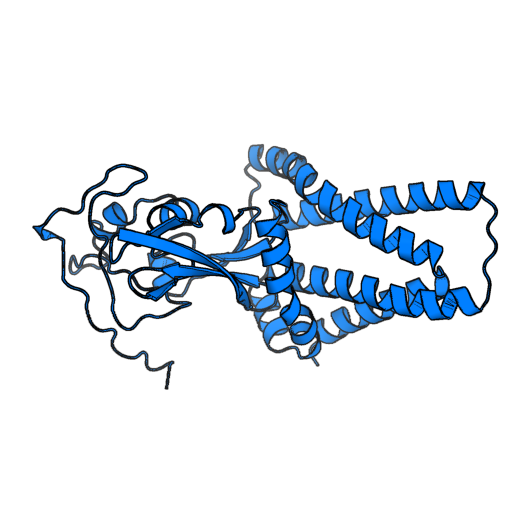 C C . PRO A 1 284 ? 15.538 -3.771 -31.700 1.00 89.75 284 PRO A C 1
ATOM 2163 O O . PRO A 1 284 ? 15.995 -4.286 -30.675 1.00 89.75 284 PRO A O 1
ATOM 2166 N N . PRO A 1 285 ? 15.341 -4.483 -32.826 1.00 87.00 285 PRO A N 1
ATOM 2167 C CA . PRO A 1 285 ? 15.548 -5.932 -32.892 1.00 87.00 285 PRO A CA 1
ATOM 2168 C C . PRO A 1 285 ? 16.940 -6.379 -32.428 1.00 87.00 285 PRO A C 1
ATOM 2170 O O . PRO A 1 285 ? 17.067 -7.415 -31.786 1.00 87.00 285 PRO A O 1
ATOM 2173 N N . ALA A 1 286 ? 17.969 -5.562 -32.674 1.00 87.06 286 ALA A N 1
ATOM 2174 C CA . ALA A 1 286 ? 19.348 -5.827 -32.257 1.00 87.06 286 ALA A CA 1
ATOM 2175 C C . ALA A 1 286 ? 19.548 -5.871 -30.728 1.00 87.06 286 ALA A C 1
ATOM 2177 O O . ALA A 1 286 ? 20.490 -6.496 -30.248 1.00 87.06 286 ALA A O 1
ATOM 2178 N N . LEU A 1 287 ? 18.679 -5.205 -29.959 1.00 85.06 287 LEU A N 1
ATOM 2179 C CA . LEU A 1 287 ? 18.730 -5.183 -28.492 1.00 85.06 287 LEU A CA 1
ATOM 2180 C C . LEU A 1 287 ? 17.805 -6.230 -27.862 1.00 85.06 287 LEU A C 1
ATOM 2182 O O . LEU A 1 287 ? 17.852 -6.448 -26.650 1.00 85.06 287 LEU A O 1
ATOM 2186 N N . TRP A 1 288 ? 16.959 -6.882 -28.662 1.00 87.31 288 TRP A N 1
ATOM 2187 C CA . TRP A 1 288 ? 16.096 -7.940 -28.169 1.00 87.31 288 TRP A CA 1
ATOM 2188 C C . TRP A 1 288 ? 16.914 -9.200 -27.888 1.00 87.31 288 TRP A C 1
ATOM 2190 O O . TRP A 1 288 ? 17.716 -9.648 -28.706 1.00 87.31 288 TRP A O 1
ATOM 2200 N N . LYS A 1 289 ? 16.688 -9.793 -26.718 1.00 86.19 289 LYS A N 1
ATOM 2201 C CA . LYS A 1 289 ? 17.310 -11.050 -26.304 1.00 86.19 289 LYS A CA 1
ATOM 2202 C C . LYS A 1 289 ? 16.231 -12.022 -25.829 1.00 86.19 289 LYS A C 1
ATOM 2204 O O . LYS A 1 289 ? 15.242 -11.583 -25.233 1.00 86.19 289 LYS A O 1
ATOM 2209 N N . PRO A 1 290 ? 16.389 -13.334 -26.073 1.00 85.06 290 PRO A N 1
ATOM 2210 C CA . PRO A 1 290 ? 15.461 -14.320 -25.541 1.00 85.06 290 PRO A CA 1
ATOM 2211 C C . PRO A 1 290 ? 15.478 -14.303 -24.003 1.00 85.06 290 PRO A C 1
ATOM 2213 O O . PRO A 1 290 ? 16.470 -13.871 -23.406 1.00 85.06 290 PRO A O 1
ATOM 2216 N N . PRO A 1 291 ? 14.397 -14.766 -23.347 1.00 87.81 291 PRO A N 1
ATOM 2217 C CA . PRO A 1 291 ? 14.366 -14.870 -21.896 1.00 87.81 291 PRO A CA 1
ATOM 2218 C C . PRO A 1 291 ? 15.530 -15.711 -21.368 1.00 87.81 291 PRO A C 1
ATOM 2220 O O . PRO A 1 291 ? 15.830 -16.771 -21.915 1.00 87.81 291 PRO A O 1
ATOM 2223 N N . ILE A 1 292 ? 16.167 -15.246 -20.296 1.00 88.25 292 ILE A N 1
ATOM 2224 C CA . ILE A 1 292 ? 17.322 -15.916 -19.688 1.00 88.25 292 ILE A CA 1
ATOM 2225 C C . ILE A 1 292 ? 16.863 -16.572 -18.393 1.00 88.25 292 ILE A C 1
ATOM 2227 O O . ILE A 1 292 ? 16.225 -15.916 -17.569 1.00 88.25 292 ILE A O 1
ATOM 2231 N N . ALA A 1 293 ? 17.184 -17.852 -18.201 1.00 86.44 293 ALA A N 1
ATOM 2232 C CA . ALA A 1 293 ? 16.900 -18.549 -16.951 1.00 86.44 293 ALA A CA 1
ATOM 2233 C C . ALA A 1 293 ? 17.508 -17.796 -15.763 1.00 86.44 293 ALA A C 1
ATOM 2235 O O . ALA A 1 293 ? 18.651 -17.332 -15.808 1.00 86.44 293 ALA A O 1
ATOM 2236 N N . ARG A 1 294 ? 16.736 -17.654 -14.691 1.00 79.75 294 ARG A N 1
ATOM 2237 C CA . ARG A 1 294 ? 17.223 -17.051 -13.462 1.00 79.75 294 ARG A CA 1
ATOM 2238 C C . ARG A 1 294 ? 18.142 -18.049 -12.770 1.00 79.75 294 ARG A C 1
ATOM 2240 O O . ARG A 1 294 ? 17.715 -19.132 -12.380 1.00 79.75 294 ARG A O 1
ATOM 2247 N N . THR A 1 295 ? 19.402 -17.674 -12.580 1.00 75.94 295 THR A N 1
ATOM 2248 C CA . THR A 1 295 ? 20.269 -18.400 -11.655 1.00 75.94 295 THR A CA 1
ATOM 2249 C C . THR A 1 295 ? 19.687 -18.273 -10.243 1.00 75.94 295 THR A C 1
ATOM 2251 O O . THR A 1 295 ? 19.355 -17.159 -9.819 1.00 75.94 295 THR A O 1
ATOM 2254 N N . PRO A 1 296 ? 19.508 -19.388 -9.515 1.00 61.06 296 PRO A N 1
ATOM 2255 C CA . PRO A 1 296 ? 18.933 -19.348 -8.178 1.00 61.06 296 PRO A CA 1
ATOM 2256 C C . PRO A 1 296 ? 19.796 -18.468 -7.268 1.00 61.06 296 PRO A C 1
ATOM 2258 O O . PRO A 1 296 ? 21.016 -18.630 -7.203 1.00 61.06 296 PRO A O 1
ATOM 2261 N N . SER A 1 297 ? 19.158 -17.518 -6.578 1.00 55.25 297 SER A N 1
ATOM 2262 C CA . SER A 1 297 ? 19.840 -16.671 -5.596 1.00 55.25 297 SER A CA 1
ATOM 2263 C C . SER A 1 297 ? 20.277 -17.531 -4.404 1.00 55.25 297 SER A C 1
ATOM 2265 O O . SER A 1 297 ? 19.456 -18.311 -3.916 1.00 55.25 297 SER A O 1
ATOM 2267 N N . PRO A 1 298 ? 21.502 -17.369 -3.866 1.00 45.44 298 PRO A N 1
ATOM 2268 C CA . PRO A 1 298 ? 21.930 -18.048 -2.640 1.00 45.44 298 PRO A CA 1
ATOM 2269 C C . PRO A 1 298 ? 20.987 -17.796 -1.454 1.00 45.44 298 PRO A C 1
ATOM 2271 O O . PRO A 1 298 ? 20.829 -18.657 -0.603 1.00 45.44 298 PRO A O 1
ATOM 2274 N N . SER A 1 299 ? 20.307 -16.644 -1.431 1.00 46.22 299 SER A N 1
ATOM 2275 C CA . SER A 1 299 ? 19.362 -16.240 -0.380 1.00 46.22 299 SER A CA 1
ATOM 2276 C C . SER A 1 299 ? 17.976 -16.905 -0.465 1.00 46.22 299 SER A C 1
ATOM 2278 O O . SER A 1 299 ? 17.041 -16.429 0.174 1.00 46.22 299 SER A O 1
ATOM 2280 N N . GLN A 1 300 ? 17.795 -17.887 -1.352 1.00 43.12 300 GLN A N 1
ATOM 2281 C CA . GLN A 1 300 ? 16.541 -18.626 -1.560 1.00 43.12 300 GLN A CA 1
ATOM 2282 C C . GLN A 1 300 ? 16.705 -20.139 -1.314 1.00 43.12 300 GLN A C 1
ATOM 2284 O O . GLN A 1 300 ? 15.807 -20.900 -1.667 1.00 43.12 300 GLN A O 1
ATOM 2289 N N . ARG A 1 301 ? 17.841 -20.564 -0.740 1.00 38.41 301 ARG A N 1
ATOM 2290 C CA . ARG A 1 301 ? 18.044 -21.908 -0.182 1.00 38.41 301 ARG A CA 1
ATOM 2291 C C . ARG A 1 301 ? 17.942 -21.871 1.333 1.00 38.41 301 ARG A C 1
ATOM 2293 O O . ARG A 1 301 ? 18.363 -20.840 1.903 1.00 38.41 301 ARG A O 1
#

Mean predicted aligned error: 6.19 Å

Foldseek 3Di:
DDPLLVVLVVLLVVLLVCLLVLFDLLLVLLVVLLVVLQLVLLPPLVVVQVVVVVVVDDDQVSSLVSSVVSSVVSSVVSSVVSVVVVVVVPDDDDNVRNVVSSVSSNVVSLVVSLVVQQSLVQDVVSLQVLQVHPNLVVSLVCLQVVQQVCLVVVRLRWAWAFADLAVLCVVVVVTHIHTGSDRPQVQQQFAFQAPRATKHWPTWDGDRGNHIATWIAGPPPRAIASQCRGQVSVCVRHVDGLLVQQCDQSDPVSHGDWDAHPVRGDQWTAGGDAARPPPRDHRPPVSHDPTDGDDDDPVVD

Sequence (301 aa):
MGGLDFAIAGIFLAGILCGVIRGILGTIFDVIAILCGLAAAAFVYRGPVNVFNKFNISGTGLEVFWFLLCWLALYFGFVSLLELIRRRRGEDRTVPDRAVGAALGCVTGVILASALVVLLSVSKQSAEELAEGRVATLFARHIPGFYTWADRKGLPVPKVILQSRTYEAELAGRTRVVLSGERFSKYEGATCLACGGKVRFDGYQPGLGGAIVPKFTCTKCGRTSCGCQTYEVFHALYGKCPIEVTRAPFDTTGRCLFFDCRRFPNDTWIVPRGPCPVDNAVLPPALWKPPIARTPSPSQR

Solvent-accessible surface area (backbone atoms only — not comparable to full-atom values): 15768 Å² total; per-residue (Å²): 131,51,75,66,28,52,53,40,51,49,46,25,51,48,23,23,52,51,5,38,76,49,16,41,70,48,30,52,44,46,48,50,15,48,53,52,11,47,58,50,16,54,62,54,27,56,55,62,46,56,56,40,41,75,72,74,51,77,52,62,68,59,51,51,50,40,31,51,53,39,22,52,54,39,21,54,48,41,38,52,53,53,49,54,56,47,65,74,68,70,78,81,88,58,76,71,35,24,60,54,1,26,59,48,6,43,55,48,5,50,54,54,29,34,50,48,41,37,59,48,18,56,40,68,70,50,7,54,57,30,58,75,19,71,59,42,42,63,45,32,69,52,47,27,58,53,52,33,53,36,30,73,72,69,48,54,61,70,38,42,29,69,46,31,78,40,69,68,36,41,75,74,64,52,59,41,59,38,73,39,53,76,61,67,52,78,50,46,62,31,38,24,27,74,76,57,29,41,23,43,58,80,35,42,38,83,46,60,28,36,16,29,37,54,36,30,35,25,76,71,79,64,53,46,17,65,32,76,56,21,54,59,47,25,30,72,64,48,75,43,58,69,54,60,55,27,70,40,60,67,48,99,82,61,45,61,44,65,47,68,30,84,90,35,69,59,72,46,31,29,49,72,48,66,60,36,93,86,79,60,52,63,64,56,74,90,75,62,60,79,68,42,76,52,76,82,58,80,90,76,112

Secondary structure (DSSP, 8-state):
--HHHHHHHHHHHHHHHHHHHHHHHHHHHHHHHHHHHHHHHHHHTHHHHHHHHTTT--SHHHHHHHHHHHHHHHHHHHHHHHHHHHHHHTPPPPHHHHHHHHHHHHHHHHHHHHHHHHHHTTSHHHHHHHHH-HHHHHHHTTHHHHHHHHHHTT----EEEEE-SSHHHHHTT--EEEEE---SGGGTTPBBTTTSPBEEEEEEEE-STT-EEEEEEETTT--EESSTTBHHHHHHHHSS-HHHHHHSBSSTT-PBPPB--SSS--SEEB---SB-TTT--B--GGG----EEPPPPGGG-